Protein AF-A0A7J7MKT4-F1 (afdb_monomer_lite)

Structure (mmCIF, N/CA/C/O backbone):
data_AF-A0A7J7MKT4-F1
#
_entry.id   AF-A0A7J7MKT4-F1
#
loop_
_atom_site.group_PDB
_atom_site.id
_atom_site.type_symbol
_atom_site.label_atom_id
_atom_site.label_alt_id
_atom_site.label_comp_id
_atom_site.label_asym_id
_atom_site.label_entity_id
_atom_site.label_seq_id
_atom_site.pdbx_PDB_ins_code
_atom_site.Cartn_x
_atom_site.Cartn_y
_atom_site.Cartn_z
_atom_site.occupancy
_atom_site.B_iso_or_equiv
_atom_site.auth_seq_id
_atom_site.auth_comp_id
_atom_site.auth_asym_id
_atom_site.auth_atom_id
_atom_site.pdbx_PDB_model_num
ATOM 1 N N . MET A 1 1 ? 0.226 9.064 6.117 1.00 67.12 1 MET A N 1
ATOM 2 C CA . MET A 1 1 ? 0.353 8.306 7.384 1.00 67.12 1 MET A CA 1
ATOM 3 C C . MET A 1 1 ? 0.985 9.212 8.425 1.00 67.12 1 MET A C 1
ATOM 5 O O . MET A 1 1 ? 1.705 10.117 8.031 1.00 67.12 1 MET A O 1
ATOM 9 N N . LEU A 1 2 ? 0.695 9.006 9.713 1.00 72.88 2 LEU A N 1
ATOM 10 C CA . LEU A 1 2 ? 1.330 9.771 10.795 1.00 72.88 2 LEU A CA 1
ATOM 11 C C . LEU A 1 2 ? 2.826 9.416 10.914 1.00 72.88 2 LEU A C 1
ATOM 13 O O . LEU A 1 2 ? 3.181 8.279 10.593 1.00 72.88 2 LEU A O 1
ATOM 17 N N . PRO A 1 3 ? 3.690 10.320 11.410 1.00 74.75 3 PRO A N 1
ATOM 18 C CA . PRO A 1 3 ? 5.069 9.987 11.758 1.00 74.75 3 PRO A CA 1
ATOM 19 C C . PRO A 1 3 ? 5.147 8.817 12.745 1.00 74.75 3 PRO A C 1
ATOM 21 O O . PRO A 1 3 ? 4.294 8.678 13.620 1.00 74.75 3 PRO A O 1
ATOM 24 N N . GLU A 1 4 ? 6.197 8.006 12.635 1.00 75.81 4 GLU A N 1
ATOM 25 C CA . GLU A 1 4 ? 6.421 6.823 13.477 1.00 75.81 4 GLU A CA 1
ATOM 26 C C . GLU A 1 4 ? 6.397 7.157 14.977 1.00 75.81 4 GLU A C 1
ATOM 28 O O . GLU A 1 4 ? 5.691 6.507 15.743 1.00 75.81 4 GLU A O 1
ATOM 33 N N . THR A 1 5 ? 7.074 8.232 15.386 1.00 78.12 5 THR A N 1
ATOM 34 C CA . THR A 1 5 ? 7.084 8.695 16.782 1.00 78.12 5 THR A CA 1
ATOM 35 C C . THR A 1 5 ? 5.680 9.001 17.298 1.00 78.12 5 THR A C 1
ATOM 37 O O . THR A 1 5 ? 5.339 8.623 18.411 1.00 78.12 5 THR A O 1
ATOM 40 N N . THR A 1 6 ? 4.830 9.623 16.478 1.00 81.50 6 THR A N 1
ATOM 41 C CA . THR A 1 6 ? 3.431 9.900 16.826 1.00 81.50 6 THR A CA 1
ATOM 42 C C . THR A 1 6 ? 2.598 8.624 16.901 1.00 81.50 6 THR A C 1
ATOM 44 O O . THR A 1 6 ? 1.744 8.521 17.775 1.00 81.50 6 THR A O 1
ATOM 47 N N . GLN A 1 7 ? 2.844 7.647 16.021 1.00 83.44 7 GLN A N 1
ATOM 48 C CA . GLN A 1 7 ? 2.159 6.351 16.076 1.00 83.44 7 GLN A CA 1
ATOM 49 C C . GLN A 1 7 ? 2.475 5.606 17.379 1.00 83.44 7 GLN A C 1
ATOM 51 O O . GLN A 1 7 ? 1.571 5.024 17.970 1.00 83.44 7 GLN A O 1
ATOM 56 N N . PHE A 1 8 ? 3.721 5.667 17.863 1.00 85.94 8 PHE A N 1
ATOM 57 C CA . PHE A 1 8 ? 4.127 4.988 19.097 1.00 85.94 8 PHE A CA 1
ATOM 58 C C . PHE A 1 8 ? 3.544 5.592 20.381 1.00 85.94 8 PHE A C 1
ATOM 60 O O . PHE A 1 8 ? 3.442 4.876 21.377 1.00 85.94 8 PHE A O 1
ATOM 67 N N . ARG A 1 9 ? 3.072 6.846 20.355 1.00 87.38 9 ARG A N 1
ATOM 68 C CA . ARG A 1 9 ? 2.423 7.486 21.517 1.00 87.38 9 ARG A CA 1
ATOM 69 C C . ARG A 1 9 ? 1.212 6.715 22.036 1.00 87.38 9 ARG A C 1
ATOM 71 O O . ARG A 1 9 ? 0.881 6.795 23.209 1.00 87.38 9 ARG A O 1
ATOM 78 N N . VAL A 1 10 ? 0.563 5.929 21.177 1.00 88.06 10 VAL A N 1
ATOM 79 C CA . VAL A 1 10 ? -0.582 5.092 21.562 1.00 88.06 10 VAL A CA 1
ATOM 80 C C . VAL A 1 10 ? -0.224 4.002 22.586 1.00 88.06 10 VAL A C 1
ATOM 82 O O . VAL A 1 10 ? -1.115 3.444 23.220 1.00 88.06 10 VAL A O 1
ATOM 85 N N . PHE A 1 11 ? 1.067 3.692 22.745 1.00 89.62 11 PHE A N 1
ATOM 86 C CA . PHE A 1 11 ? 1.579 2.709 23.702 1.00 89.62 11 PHE A CA 1
ATOM 87 C C . PHE A 1 11 ? 2.147 3.339 24.980 1.00 89.62 11 PHE A C 1
ATOM 89 O O . PHE A 1 11 ? 2.575 2.611 25.876 1.00 89.62 11 PHE A O 1
ATOM 96 N N . GLU A 1 12 ? 2.181 4.670 25.071 1.00 89.44 12 GLU A N 1
ATOM 97 C CA . GLU A 1 12 ? 2.629 5.367 26.274 1.00 89.44 12 GLU A CA 1
ATOM 98 C C . GLU A 1 12 ? 1.644 5.116 27.426 1.00 89.44 12 GLU A C 1
ATOM 100 O O . GLU A 1 12 ? 0.431 4.994 27.230 1.00 89.44 12 GLU A O 1
ATOM 105 N N . LYS A 1 13 ? 2.170 5.010 28.651 1.00 87.25 13 LYS A N 1
ATOM 106 C CA . LYS A 1 13 ? 1.327 4.890 29.844 1.00 87.25 13 LYS A CA 1
ATOM 107 C C . LYS A 1 13 ? 0.644 6.229 30.109 1.00 87.25 13 LYS A C 1
ATOM 109 O O . LYS A 1 13 ? 1.303 7.262 30.098 1.00 87.25 13 LYS A O 1
ATOM 114 N N . MET A 1 14 ? -0.656 6.183 30.383 1.00 87.69 14 MET A N 1
ATOM 115 C CA . MET A 1 14 ? -1.427 7.357 30.792 1.00 87.69 14 MET A CA 1
ATOM 116 C C . MET A 1 14 ? -1.174 7.694 32.258 1.00 87.69 14 MET A C 1
ATOM 118 O O . MET A 1 14 ? -0.966 6.782 33.067 1.00 87.69 14 MET A O 1
ATOM 122 N N . ASN A 1 15 ? -1.219 8.984 32.598 1.00 91.38 15 ASN A N 1
ATOM 123 C CA . ASN A 1 15 ? -1.135 9.415 33.988 1.00 91.38 15 ASN A CA 1
ATOM 124 C C . ASN A 1 15 ? -2.428 9.070 34.738 1.00 91.38 15 ASN A C 1
ATOM 126 O O . ASN A 1 15 ? -3.479 8.800 34.148 1.00 91.38 15 ASN A O 1
ATOM 130 N N . GLU A 1 16 ? -2.356 9.079 36.065 1.00 90.44 16 GLU A N 1
ATOM 131 C CA . GLU A 1 16 ? -3.527 8.842 36.901 1.00 90.44 16 GLU A CA 1
ATOM 132 C C . GLU A 1 16 ? -4.581 9.942 36.678 1.00 90.44 16 GLU A C 1
ATOM 134 O O . GLU A 1 16 ? -4.268 11.129 36.654 1.00 90.44 16 GLU A O 1
ATOM 139 N N . GLY A 1 17 ? -5.835 9.539 36.459 1.00 91.94 17 GLY A N 1
ATOM 140 C CA . GLY A 1 17 ? -6.936 10.449 36.122 1.00 91.94 17 GLY A CA 1
ATOM 141 C C . GLY A 1 17 ? -7.120 10.731 34.624 1.00 91.94 17 GLY A C 1
ATOM 142 O O . GLY A 1 17 ? -8.161 11.265 34.241 1.00 91.94 17 GLY A O 1
ATOM 143 N N . GLU A 1 18 ? -6.187 10.327 33.757 1.00 92.69 18 GLU A N 1
ATOM 144 C CA . GLU A 1 18 ? -6.316 10.492 32.305 1.00 92.69 18 GLU A CA 1
ATOM 145 C C . GLU A 1 18 ? -6.983 9.279 31.635 1.00 92.69 18 GLU A C 1
ATOM 147 O O . GLU A 1 18 ? -6.860 8.131 32.070 1.00 92.69 18 GLU A O 1
ATOM 152 N N . ARG A 1 19 ? -7.694 9.524 30.526 1.00 91.19 19 ARG A N 1
ATOM 153 C CA . ARG A 1 19 ? -8.293 8.472 29.693 1.00 91.19 19 ARG A CA 1
ATOM 154 C C . ARG A 1 19 ? -7.655 8.460 28.310 1.00 91.19 19 ARG A C 1
ATOM 156 O O . ARG A 1 19 ? -7.731 9.443 27.581 1.00 91.19 19 ARG A O 1
ATOM 163 N N . LEU A 1 20 ? -7.138 7.299 27.911 1.00 91.19 20 LEU A N 1
ATOM 164 C CA . LEU A 1 20 ? -6.706 7.058 26.537 1.00 91.19 20 LEU A CA 1
ATOM 165 C C . LEU A 1 20 ? -7.916 7.054 25.595 1.00 91.19 20 LEU A C 1
ATOM 167 O O . LEU A 1 20 ? -8.814 6.220 25.720 1.00 91.19 20 LEU A O 1
ATOM 171 N N . VAL A 1 21 ? -7.906 7.967 24.627 1.00 93.25 21 VAL A N 1
ATOM 172 C CA . VAL A 1 21 ? -8.852 8.002 23.508 1.00 93.25 21 VAL A CA 1
ATOM 173 C C . VAL A 1 21 ? -8.050 7.924 22.217 1.00 93.25 21 VAL A C 1
ATOM 175 O O . VAL A 1 21 ? -7.196 8.768 21.958 1.00 93.25 21 VAL A O 1
ATOM 178 N N . VAL A 1 22 ? -8.320 6.902 21.406 1.00 91.50 22 VAL A N 1
ATOM 179 C CA . VAL A 1 22 ? -7.621 6.673 20.137 1.00 91.50 22 VAL A CA 1
ATOM 180 C C . VAL A 1 22 ? -8.594 6.879 18.988 1.00 91.50 22 VAL A C 1
ATOM 182 O O . VAL A 1 22 ? -9.565 6.140 18.852 1.00 91.50 22 VAL A O 1
ATOM 185 N N . VAL A 1 23 ? -8.307 7.861 18.136 1.00 92.00 23 VAL A N 1
ATOM 186 C CA . VAL A 1 23 ? -9.003 8.048 16.859 1.00 92.00 23 VAL A CA 1
ATOM 187 C C . VAL A 1 23 ? -8.168 7.376 15.776 1.00 92.00 23 VAL A C 1
ATOM 189 O O . VAL A 1 23 ? -7.041 7.792 15.510 1.00 92.00 23 VAL A O 1
ATOM 192 N N . ALA A 1 24 ? -8.699 6.315 15.173 1.00 89.31 24 ALA A N 1
ATOM 193 C CA . ALA A 1 24 ? -7.966 5.491 14.220 1.00 89.31 24 ALA A CA 1
ATOM 194 C C . ALA A 1 24 ? -8.767 5.223 12.942 1.00 89.31 24 ALA A C 1
ATOM 196 O O . ALA A 1 24 ? -9.993 5.312 12.912 1.00 89.31 24 ALA A O 1
ATOM 197 N N . THR A 1 25 ? -8.046 4.871 11.879 1.00 90.19 25 THR A N 1
ATOM 198 C CA . THR A 1 25 ? -8.623 4.331 10.644 1.00 90.19 25 THR A CA 1
ATOM 199 C C . THR A 1 25 ? -8.743 2.805 10.737 1.00 90.19 25 THR A C 1
ATOM 201 O O . THR A 1 25 ? -8.406 2.197 11.755 1.00 90.19 25 THR A O 1
ATOM 204 N N . ASN A 1 26 ? -9.141 2.159 9.640 1.00 87.25 26 ASN A N 1
ATOM 205 C CA . ASN A 1 26 ? -9.127 0.700 9.488 1.00 87.25 26 ASN A CA 1
ATOM 206 C C . ASN A 1 26 ? -7.746 0.043 9.723 1.00 87.25 26 ASN A C 1
ATOM 208 O O . ASN A 1 26 ? -7.674 -1.170 9.864 1.00 87.25 26 ASN A O 1
ATOM 212 N N . ILE A 1 27 ? -6.654 0.807 9.869 1.00 84.56 27 ILE A N 1
ATOM 213 C CA . ILE A 1 27 ? -5.355 0.283 10.338 1.00 84.56 27 ILE A CA 1
ATOM 214 C C . ILE A 1 27 ? -5.480 -0.401 11.712 1.00 84.56 27 ILE A C 1
ATOM 216 O O . ILE A 1 27 ? -4.783 -1.380 11.983 1.00 84.56 27 ILE A O 1
ATOM 220 N N . ALA A 1 28 ? -6.382 0.077 12.576 1.00 84.12 28 ALA A N 1
ATOM 221 C CA . ALA A 1 28 ? -6.605 -0.527 13.889 1.00 84.12 28 ALA A CA 1
ATOM 222 C C . ALA A 1 28 ? -7.268 -1.920 13.824 1.00 84.12 28 ALA A C 1
ATOM 224 O O . ALA A 1 28 ? -7.279 -2.636 14.825 1.00 84.12 28 ALA A O 1
ATOM 225 N N . GLU A 1 29 ? -7.804 -2.319 12.666 1.00 84.25 29 GLU A N 1
ATOM 226 C CA . GLU A 1 29 ? -8.633 -3.516 12.502 1.00 84.25 29 GLU A CA 1
ATOM 227 C C . GLU A 1 29 ? -7.860 -4.828 12.491 1.00 84.25 29 GLU A C 1
ATOM 229 O O . GLU A 1 29 ? -8.413 -5.822 12.952 1.00 84.25 29 GLU A O 1
ATOM 234 N N . THR A 1 30 ? -6.614 -4.860 12.002 1.00 74.38 30 THR A N 1
ATOM 235 C CA . THR A 1 30 ? -5.917 -6.118 11.670 1.00 74.38 30 THR A CA 1
ATOM 236 C C . THR A 1 30 ? -4.744 -6.427 12.603 1.00 74.38 30 THR A C 1
ATOM 238 O O . THR A 1 30 ? -4.783 -7.446 13.295 1.00 74.38 30 THR A O 1
ATOM 241 N N . SER A 1 31 ? -3.762 -5.535 12.772 1.00 66.50 31 SER A N 1
ATOM 242 C CA . SER A 1 31 ? -2.458 -5.974 13.323 1.00 66.50 31 SER A CA 1
ATOM 243 C C . SER A 1 31 ? -1.894 -5.190 14.512 1.00 66.50 31 SER A C 1
ATOM 245 O O . SER A 1 31 ? -0.770 -5.463 14.921 1.00 66.50 31 SER A O 1
ATOM 247 N N . ILE A 1 32 ? -2.650 -4.270 15.123 1.00 79.25 32 ILE A N 1
ATOM 248 C CA . ILE A 1 32 ? -2.178 -3.516 16.301 1.00 79.25 32 ILE A CA 1
ATOM 249 C C . ILE A 1 32 ? -2.983 -3.850 17.565 1.00 79.25 32 ILE A C 1
ATOM 251 O O . ILE A 1 32 ? -4.204 -3.692 17.607 1.00 79.25 32 ILE A O 1
ATOM 255 N N . THR A 1 33 ? -2.310 -4.346 18.605 1.00 82.38 33 THR A N 1
ATOM 256 C CA . THR A 1 33 ? -2.907 -4.495 19.943 1.00 82.38 33 THR A CA 1
ATOM 257 C C . THR A 1 33 ? -2.559 -3.269 20.761 1.00 82.38 33 THR A C 1
ATOM 259 O O . THR A 1 33 ? -1.418 -3.132 21.186 1.00 82.38 33 THR A O 1
ATOM 262 N N . ILE A 1 34 ? -3.532 -2.399 21.008 1.00 87.62 34 ILE A N 1
ATOM 263 C CA . ILE A 1 34 ? -3.353 -1.292 21.947 1.00 87.62 34 ILE A CA 1
ATOM 264 C C . ILE A 1 34 ? -3.835 -1.781 23.318 1.00 87.62 34 ILE A C 1
ATOM 266 O O . ILE A 1 34 ? -4.985 -2.221 23.428 1.00 87.62 34 ILE A O 1
ATOM 270 N N . PRO A 1 35 ? -2.983 -1.774 24.356 1.00 86.19 35 PRO A N 1
ATOM 271 C CA . PRO A 1 35 ? -3.398 -2.193 25.684 1.00 86.19 35 PRO A CA 1
ATOM 272 C C . PRO A 1 35 ? -4.431 -1.222 26.273 1.00 86.19 35 PRO A C 1
ATOM 274 O O . PRO A 1 35 ? -4.397 -0.023 26.015 1.00 86.19 35 PRO A O 1
ATOM 277 N N . GLY A 1 36 ? -5.359 -1.740 27.080 1.00 87.12 36 GLY A N 1
ATOM 278 C CA . GLY A 1 36 ? -6.324 -0.914 27.816 1.00 87.12 36 GLY A CA 1
ATOM 279 C C . GLY A 1 36 ? -7.547 -0.432 27.024 1.00 87.12 36 GLY A C 1
ATOM 280 O O . GLY A 1 36 ? -8.378 0.282 27.584 1.00 87.12 36 GLY A O 1
ATOM 281 N N . ILE A 1 37 ? -7.715 -0.842 25.762 1.00 92.12 37 ILE A N 1
ATOM 282 C CA . ILE A 1 37 ? -8.934 -0.544 24.997 1.00 92.12 37 ILE A CA 1
ATOM 283 C C . ILE A 1 37 ? -10.100 -1.383 25.534 1.00 92.12 37 ILE A C 1
ATOM 285 O O . ILE A 1 37 ? -10.147 -2.590 25.329 1.00 92.12 37 ILE A O 1
ATOM 289 N N . LYS A 1 38 ? -11.046 -0.724 26.213 1.00 93.31 38 LYS A N 1
ATOM 290 C CA . LYS A 1 38 ? -12.292 -1.331 26.727 1.00 93.31 38 LYS A CA 1
ATOM 291 C C . LYS A 1 38 ? -13.539 -0.935 25.942 1.00 93.31 38 LYS A C 1
ATOM 293 O O . LYS A 1 38 ? -14.572 -1.583 26.063 1.00 93.31 38 LYS A O 1
ATOM 298 N N . TYR A 1 39 ? -13.454 0.144 25.172 1.00 95.25 39 TYR A N 1
ATOM 299 C CA . TYR A 1 39 ? -14.579 0.715 24.445 1.00 95.25 39 TYR A CA 1
ATOM 300 C C . TYR A 1 39 ? -14.174 0.953 22.996 1.00 95.25 39 TYR A C 1
ATOM 302 O O . TYR A 1 39 ? -13.130 1.549 22.735 1.00 95.25 39 TYR A O 1
ATOM 310 N N . VAL A 1 40 ? -15.009 0.505 22.066 1.00 95.69 40 VAL A N 1
ATOM 311 C CA . VAL A 1 40 ? -14.887 0.792 20.635 1.00 95.69 40 VAL A CA 1
ATOM 312 C C . VAL A 1 40 ? -16.125 1.559 20.203 1.00 95.69 40 VAL A C 1
ATOM 314 O O . VAL A 1 40 ? -17.238 1.166 20.537 1.00 95.69 40 VAL A O 1
ATOM 317 N N . VAL A 1 41 ? -15.931 2.644 19.459 1.00 97.00 41 VAL A N 1
ATOM 318 C CA . VAL A 1 41 ? -17.009 3.364 18.774 1.00 97.00 41 VAL A CA 1
ATOM 319 C C . VAL A 1 41 ? -16.793 3.167 17.277 1.00 97.00 41 VAL A C 1
ATOM 321 O O . VAL A 1 41 ? -15.825 3.682 16.721 1.00 97.00 41 VAL A O 1
ATOM 324 N N . ASP A 1 42 ? -17.650 2.376 16.636 1.00 96.44 42 ASP A N 1
ATOM 325 C CA . ASP A 1 42 ? -17.524 2.009 15.225 1.00 96.44 42 ASP A CA 1
ATOM 326 C C . ASP A 1 42 ? -18.471 2.840 14.356 1.00 96.44 42 ASP A C 1
ATOM 328 O O . ASP A 1 42 ? -19.693 2.788 14.503 1.00 96.44 42 ASP A O 1
ATOM 332 N N . THR A 1 43 ? -17.900 3.593 13.416 1.00 96.00 43 THR A N 1
ATOM 333 C CA . THR A 1 43 ? -18.651 4.425 12.466 1.00 96.00 43 THR A CA 1
ATOM 334 C C . THR A 1 43 ? -19.317 3.610 11.356 1.00 96.00 43 THR A C 1
ATOM 336 O O . THR A 1 43 ? -20.155 4.145 10.633 1.00 96.00 43 THR A O 1
ATOM 339 N N . GLY A 1 44 ? -18.941 2.338 11.175 1.00 95.44 44 GLY A N 1
ATOM 340 C CA . GLY A 1 44 ? -19.473 1.476 10.113 1.00 95.44 44 GLY A CA 1
ATOM 341 C C . GLY A 1 44 ? -18.958 1.815 8.714 1.00 95.44 44 GLY A C 1
ATOM 342 O O . GLY A 1 44 ? -19.404 1.234 7.725 1.00 95.44 44 GLY A O 1
ATOM 343 N N . ARG A 1 45 ? -18.025 2.764 8.596 1.00 95.00 45 ARG A N 1
ATOM 344 C CA . ARG A 1 45 ? -17.493 3.228 7.314 1.00 95.00 45 ARG A CA 1
ATOM 345 C C . ARG A 1 45 ? -15.993 2.996 7.214 1.00 95.00 45 ARG A C 1
ATOM 347 O O . ARG A 1 45 ? -15.268 2.950 8.211 1.00 95.00 45 ARG A O 1
ATOM 354 N N . GLU A 1 46 ? -15.525 2.876 5.983 1.00 93.31 46 GLU A N 1
ATOM 355 C CA . GLU A 1 46 ? -14.108 2.834 5.642 1.00 93.31 46 GLU A CA 1
ATOM 356 C C . GLU A 1 46 ? -13.837 3.600 4.350 1.00 93.31 46 GLU A C 1
ATOM 358 O O . GLU A 1 46 ? -14.715 3.740 3.499 1.00 93.31 46 GLU A O 1
ATOM 363 N N . LYS A 1 47 ? -12.608 4.099 4.205 1.00 91.06 47 LYS A N 1
ATOM 364 C CA . LYS A 1 47 ? -12.123 4.721 2.974 1.00 91.06 47 LYS A CA 1
ATOM 365 C C . LYS A 1 47 ? -11.208 3.725 2.278 1.00 91.06 47 LYS A C 1
ATOM 367 O O . LYS A 1 47 ? -10.127 3.436 2.786 1.00 91.06 47 LYS A O 1
ATOM 372 N N . VAL A 1 48 ? -11.637 3.218 1.130 1.00 87.88 48 VAL A N 1
ATOM 373 C CA . VAL A 1 48 ? -10.884 2.231 0.348 1.00 87.88 48 VAL A CA 1
ATOM 374 C C . VAL A 1 48 ? -10.484 2.807 -0.999 1.00 87.88 48 VAL A C 1
ATOM 376 O O . VAL A 1 48 ? -11.141 3.703 -1.537 1.00 87.88 48 VAL A O 1
ATOM 379 N N . LYS A 1 49 ? -9.385 2.286 -1.540 1.00 85.06 49 LYS A N 1
ATOM 380 C CA . LYS A 1 49 ? -8.952 2.570 -2.903 1.00 85.06 49 LYS A CA 1
ATOM 381 C C . LYS A 1 49 ? -9.847 1.787 -3.865 1.00 85.06 49 LYS A C 1
ATOM 383 O O . LYS A 1 49 ? -10.048 0.589 -3.688 1.00 85.06 49 LYS A O 1
ATOM 388 N N . HIS A 1 50 ? -10.414 2.473 -4.847 1.00 83.88 50 HIS A N 1
ATOM 389 C CA . HIS A 1 50 ? -11.289 1.896 -5.856 1.00 83.88 50 HIS A CA 1
ATOM 390 C C . HIS A 1 50 ? -10.724 2.197 -7.244 1.00 83.88 50 HIS A C 1
ATOM 392 O O . HIS A 1 50 ? -10.594 3.362 -7.622 1.00 83.88 50 HIS A O 1
ATOM 398 N N . TYR A 1 51 ? -10.440 1.149 -8.012 1.00 79.75 51 TYR A N 1
ATOM 399 C CA . TYR A 1 51 ? -10.011 1.256 -9.402 1.00 79.75 51 TYR A CA 1
ATOM 400 C C . TYR A 1 51 ? -11.220 1.343 -10.343 1.00 79.75 51 TYR A C 1
ATOM 402 O O . TYR A 1 51 ? -12.131 0.513 -10.285 1.00 79.75 51 TYR A O 1
ATOM 410 N N . ASP A 1 52 ? -11.250 2.374 -11.186 1.00 79.50 52 ASP A N 1
ATOM 411 C CA . ASP A 1 52 ? -12.234 2.545 -12.250 1.00 79.50 52 ASP A CA 1
ATOM 412 C C . ASP A 1 52 ? -11.643 2.105 -13.605 1.00 79.50 52 ASP A C 1
ATOM 414 O O . ASP A 1 52 ? -10.860 2.847 -14.208 1.00 79.50 52 ASP A O 1
ATOM 418 N N . PRO A 1 53 ? -12.041 0.928 -14.125 1.00 71.00 53 PRO A N 1
ATOM 419 C CA . PRO A 1 53 ? -11.499 0.382 -15.367 1.00 71.00 53 PRO A CA 1
ATOM 420 C C . PRO A 1 53 ? -11.981 1.118 -16.625 1.00 71.00 53 PRO A C 1
ATOM 422 O O . PRO A 1 53 ? -11.515 0.803 -17.718 1.00 71.00 53 PRO A O 1
ATOM 425 N N . SER A 1 54 ? -12.962 2.023 -16.523 1.00 75.44 54 SER A N 1
ATOM 426 C CA . SER A 1 54 ? -13.409 2.823 -17.672 1.00 75.44 54 SER A CA 1
ATOM 427 C C . SER A 1 54 ? -12.430 3.949 -18.001 1.00 75.44 54 SER A C 1
ATOM 429 O O . SER A 1 54 ? -12.176 4.208 -19.173 1.00 75.44 54 SER A O 1
ATOM 431 N N . ASN A 1 55 ? -11.834 4.543 -16.966 1.00 75.88 55 ASN A N 1
ATOM 432 C CA . ASN A 1 55 ? -10.951 5.700 -17.077 1.00 75.88 55 ASN A CA 1
ATOM 433 C C . ASN A 1 55 ? -9.489 5.378 -16.722 1.00 75.88 55 ASN A C 1
ATOM 435 O O . ASN A 1 55 ? -8.661 6.280 -16.755 1.00 75.88 55 ASN A O 1
ATOM 439 N N . ASP A 1 56 ? -9.176 4.129 -16.354 1.00 72.88 56 ASP A N 1
ATOM 440 C CA . ASP A 1 56 ? -7.869 3.703 -15.818 1.00 72.88 56 ASP A CA 1
ATOM 441 C C . ASP A 1 56 ? -7.409 4.590 -14.642 1.00 72.88 56 ASP A C 1
ATOM 443 O O . ASP A 1 56 ? -6.243 4.964 -14.524 1.00 72.88 56 ASP A O 1
ATOM 447 N N . THR A 1 57 ? -8.356 4.979 -13.777 1.00 77.88 57 THR A N 1
ATOM 448 C CA . THR A 1 57 ? -8.097 5.876 -12.639 1.00 77.88 57 THR A CA 1
ATOM 449 C C . THR A 1 57 ? -8.397 5.206 -11.312 1.00 77.88 57 THR A C 1
ATOM 451 O O . THR A 1 57 ? -9.329 4.415 -11.169 1.00 77.88 57 THR A O 1
ATOM 454 N N . GLU A 1 58 ? -7.614 5.562 -10.303 1.00 81.50 58 GLU A N 1
ATOM 455 C CA . GLU A 1 58 ? -7.794 5.100 -8.935 1.00 81.50 58 GLU A CA 1
ATOM 456 C C . GLU A 1 58 ? -8.309 6.248 -8.078 1.00 81.50 58 GLU A C 1
ATOM 458 O O . GLU A 1 58 ? -7.690 7.306 -8.000 1.00 81.50 58 GLU A O 1
ATOM 463 N N . ASN A 1 59 ? -9.431 6.029 -7.400 1.00 84.56 59 ASN A N 1
ATOM 464 C CA . ASN A 1 59 ? -10.042 7.026 -6.532 1.00 84.56 59 ASN A CA 1
ATOM 465 C C . ASN A 1 59 ? -10.326 6.431 -5.158 1.00 84.56 59 ASN A C 1
ATOM 467 O O . ASN A 1 59 ? -10.665 5.256 -5.028 1.00 84.56 59 ASN A O 1
ATOM 471 N N . TYR A 1 60 ? -10.236 7.249 -4.114 1.00 87.31 60 TYR A N 1
ATOM 472 C CA . TYR A 1 60 ? -10.657 6.820 -2.786 1.00 87.31 60 TYR A CA 1
ATOM 473 C C . TYR A 1 60 ? -12.152 7.046 -2.608 1.00 87.31 60 TYR A C 1
ATOM 475 O O . TYR A 1 60 ? -12.630 8.171 -2.752 1.00 87.31 60 TYR A O 1
ATOM 483 N N . LYS A 1 61 ? -12.878 5.998 -2.225 1.00 89.94 61 LYS A N 1
ATOM 484 C CA . LYS A 1 61 ? -14.307 6.082 -1.913 1.00 89.94 61 LYS A CA 1
ATOM 485 C C . LYS A 1 61 ? -14.551 5.685 -0.466 1.00 89.94 61 LYS A C 1
ATOM 487 O O . LYS A 1 61 ? -13.923 4.762 0.051 1.00 89.94 61 LYS A O 1
ATOM 492 N N . VAL A 1 62 ? -15.456 6.410 0.185 1.00 93.31 62 VAL A N 1
ATOM 493 C CA . VAL A 1 62 ? -15.981 6.019 1.493 1.00 93.31 62 VAL A CA 1
ATOM 494 C C . VAL A 1 62 ? -17.139 5.058 1.261 1.00 93.31 62 VAL A C 1
ATOM 496 O O . VAL A 1 62 ? -18.065 5.375 0.516 1.00 93.31 62 VAL A O 1
ATOM 499 N N . GLN A 1 63 ? -17.085 3.890 1.888 1.00 93.31 63 GLN A N 1
ATOM 500 C CA . GLN A 1 63 ? -18.084 2.835 1.746 1.00 93.31 63 GLN A CA 1
ATOM 501 C C . GLN A 1 63 ? -18.447 2.222 3.102 1.00 93.31 63 GLN A C 1
ATOM 503 O O . GLN A 1 63 ? -17.834 2.541 4.122 1.00 93.31 63 GLN A O 1
ATOM 508 N N . TRP A 1 64 ? -19.486 1.385 3.115 1.00 95.44 64 TRP A N 1
ATOM 509 C CA . TRP A 1 64 ? -19.809 0.539 4.267 1.00 95.44 64 TRP A CA 1
ATOM 510 C C . TRP A 1 64 ? -18.749 -0.548 4.453 1.00 95.44 64 TRP A C 1
ATOM 512 O O . TRP A 1 64 ? -18.219 -1.068 3.473 1.00 95.44 64 TRP A O 1
ATOM 522 N N . ILE A 1 65 ? -18.462 -0.881 5.709 1.00 96.12 65 ILE A N 1
ATOM 523 C CA . ILE A 1 65 ? -17.604 -2.018 6.064 1.00 96.12 65 ILE A CA 1
ATOM 524 C C . ILE A 1 65 ? -18.355 -3.341 5.900 1.00 96.12 65 ILE A C 1
ATOM 526 O O . ILE A 1 65 ? -19.577 -3.355 5.787 1.00 96.12 65 ILE A O 1
ATOM 530 N N . SER A 1 66 ? -17.643 -4.464 5.913 1.00 96.38 66 SER A N 1
ATOM 531 C CA . SER A 1 66 ? -18.278 -5.780 6.028 1.00 96.38 66 SER A CA 1
ATOM 532 C C . SER A 1 66 ? -18.651 -6.110 7.476 1.00 96.38 66 SER A C 1
ATOM 534 O O . SER A 1 66 ? -18.097 -5.532 8.415 1.00 96.38 66 SER A O 1
ATOM 536 N N . LYS A 1 67 ? -19.554 -7.076 7.671 1.00 96.75 67 LYS A N 1
ATOM 537 C CA . LYS A 1 67 ? -19.864 -7.647 8.991 1.00 96.75 67 LYS A CA 1
ATOM 538 C C . LYS A 1 67 ? -18.603 -8.212 9.642 1.00 96.75 67 LYS A C 1
ATOM 540 O O . LYS A 1 67 ? -18.305 -7.865 10.780 1.00 96.75 67 LYS A O 1
ATOM 545 N N . ALA A 1 68 ? -17.788 -8.942 8.878 1.00 95.19 68 ALA A N 1
ATOM 546 C CA . ALA A 1 68 ? -16.493 -9.431 9.343 1.00 95.19 68 ALA A CA 1
ATOM 547 C C . ALA A 1 68 ? -15.566 -8.301 9.836 1.00 95.19 68 ALA A C 1
ATOM 549 O O . ALA A 1 68 ? -14.932 -8.439 10.881 1.00 95.19 68 ALA A O 1
ATOM 550 N N . SER A 1 69 ? -15.506 -7.167 9.128 1.00 95.12 69 SER A N 1
ATOM 551 C CA . SER A 1 69 ? -14.728 -5.992 9.555 1.00 95.12 69 SER A CA 1
ATOM 552 C C . SER A 1 69 ? -15.294 -5.365 10.835 1.00 95.12 69 SER A C 1
ATOM 554 O O . SER A 1 69 ? -14.552 -5.084 11.780 1.00 95.12 69 SER A O 1
ATOM 556 N N . ALA A 1 70 ? -16.617 -5.212 10.923 1.00 95.56 70 ALA A N 1
ATOM 557 C CA . ALA A 1 70 ? -17.295 -4.718 12.120 1.00 95.56 70 ALA A CA 1
ATOM 558 C C . ALA A 1 70 ? -17.036 -5.605 13.352 1.00 95.56 70 ALA A C 1
ATOM 560 O O . ALA A 1 70 ? -16.848 -5.098 14.462 1.00 95.56 70 ALA A O 1
ATOM 561 N N . ASP A 1 71 ? -17.002 -6.923 13.169 1.00 94.06 71 ASP A N 1
ATOM 562 C CA . ASP A 1 71 ? -16.726 -7.885 14.236 1.00 94.06 71 ASP A CA 1
ATOM 563 C C . ASP A 1 71 ? -15.243 -7.872 14.637 1.00 94.06 71 ASP A C 1
ATOM 565 O O . ASP A 1 71 ? -14.927 -7.873 15.830 1.00 94.06 71 ASP A O 1
ATOM 569 N N . GLN A 1 72 ? -14.317 -7.731 13.678 1.00 93.38 72 GLN A N 1
ATOM 570 C CA . GLN A 1 72 ? -12.893 -7.520 13.972 1.00 93.38 72 GLN A CA 1
ATOM 571 C C . GLN A 1 72 ? -12.651 -6.235 14.775 1.00 93.38 72 GLN A C 1
ATOM 573 O O . GLN A 1 72 ? -11.854 -6.236 15.720 1.00 93.38 72 GLN A O 1
ATOM 578 N N . ARG A 1 73 ? -13.355 -5.145 14.439 1.00 93.88 73 ARG A N 1
ATOM 579 C CA . ARG A 1 73 ? -13.315 -3.879 15.189 1.00 93.88 73 ARG A CA 1
ATOM 580 C C . ARG A 1 73 ? -13.878 -4.046 16.594 1.00 93.88 73 ARG A C 1
ATOM 582 O O . ARG A 1 73 ? -13.227 -3.629 17.550 1.00 93.88 73 ARG A O 1
ATOM 589 N N . ALA A 1 74 ? -15.032 -4.698 16.739 1.00 93.19 74 ALA A N 1
ATOM 590 C CA . ALA A 1 74 ? -15.625 -4.987 18.044 1.00 93.19 74 ALA A CA 1
ATOM 591 C C . ALA A 1 74 ? -14.680 -5.820 18.928 1.00 93.19 74 ALA A C 1
ATOM 593 O O . ALA A 1 74 ? -14.490 -5.508 20.105 1.00 93.19 74 ALA A O 1
ATOM 594 N N . GLY A 1 75 ? -13.995 -6.806 18.338 1.00 92.12 75 GLY A N 1
ATOM 595 C CA . GLY A 1 75 ? -13.004 -7.642 19.015 1.00 92.12 75 GLY A CA 1
ATOM 596 C C . GLY A 1 75 ? -11.811 -6.874 19.599 1.00 92.12 75 GLY A C 1
ATOM 597 O O . GLY A 1 75 ? -11.117 -7.399 20.469 1.00 92.12 75 GLY A O 1
ATOM 598 N N . ARG A 1 76 ? -11.572 -5.615 19.197 1.00 91.44 76 ARG A N 1
ATOM 599 C CA . ARG A 1 76 ? -10.508 -4.775 19.777 1.00 91.44 76 ARG A CA 1
ATOM 600 C C . ARG A 1 76 ? -10.780 -4.380 21.224 1.00 91.44 76 ARG A C 1
ATOM 602 O O . ARG A 1 76 ? -9.826 -4.296 21.990 1.00 91.44 76 ARG A O 1
ATOM 609 N N . ALA A 1 77 ? -12.046 -4.226 21.611 1.00 92.00 77 ALA A N 1
ATOM 610 C CA . ALA A 1 77 ? -12.428 -3.991 23.005 1.00 92.00 77 ALA A CA 1
ATOM 611 C C . ALA A 1 77 ? -12.265 -5.246 23.887 1.00 92.00 77 ALA A C 1
ATOM 613 O O . ALA A 1 77 ? -12.188 -5.131 25.105 1.00 92.00 77 ALA A O 1
ATOM 614 N N . GLY A 1 78 ? -12.215 -6.437 23.278 1.00 85.88 78 GLY A N 1
ATOM 615 C CA . GLY A 1 78 ? -12.230 -7.728 23.971 1.00 85.88 78 GLY A CA 1
ATOM 616 C C . GLY A 1 78 ? -10.864 -8.388 24.179 1.00 85.88 78 GLY A C 1
ATOM 617 O O . GLY A 1 78 ? -10.808 -9.532 24.617 1.00 85.88 78 GLY A O 1
ATOM 618 N N . ARG A 1 79 ? -9.746 -7.730 23.831 1.00 85.69 79 ARG A N 1
ATOM 619 C CA . ARG A 1 79 ? -8.426 -8.400 23.791 1.00 85.69 79 ARG A CA 1
ATOM 620 C C . ARG A 1 79 ? -7.830 -8.737 25.158 1.00 85.69 79 ARG A C 1
ATOM 622 O O . ARG A 1 79 ? -7.098 -9.713 25.262 1.00 85.69 79 ARG A O 1
ATOM 629 N N . ILE A 1 80 ? -8.078 -7.909 26.172 1.00 83.50 80 ILE A N 1
ATOM 630 C CA . ILE A 1 80 ? -7.463 -8.032 27.513 1.00 83.50 80 ILE A CA 1
ATOM 631 C C . ILE A 1 80 ? -8.535 -8.256 28.598 1.00 83.50 80 ILE A C 1
ATOM 633 O O . ILE A 1 80 ? -8.228 -8.449 29.770 1.00 83.50 80 ILE A O 1
ATOM 637 N N . GLY A 1 81 ? -9.812 -8.257 28.224 1.00 86.31 81 GLY A N 1
ATOM 638 C CA . GLY A 1 81 ? -10.918 -8.461 29.148 1.00 86.31 81 GLY A CA 1
ATOM 639 C C . GLY A 1 81 ? -12.253 -8.051 28.534 1.00 86.31 81 GLY A C 1
ATOM 640 O O . GLY A 1 81 ? -12.320 -7.799 27.331 1.00 86.31 81 GLY A O 1
ATOM 641 N N . PRO A 1 82 ? -13.314 -7.965 29.352 1.00 91.81 82 PRO A N 1
ATOM 642 C CA . PRO A 1 82 ? -14.622 -7.513 28.904 1.00 91.81 82 PRO A CA 1
ATOM 643 C C . PRO A 1 82 ? -14.543 -6.091 28.346 1.00 91.81 82 PRO A C 1
ATOM 645 O O . PRO A 1 82 ? -13.934 -5.205 28.954 1.00 91.81 82 PRO A O 1
ATOM 648 N N . GLY A 1 83 ? -15.202 -5.872 27.214 1.00 94.31 83 GLY A N 1
ATOM 649 C CA . GLY A 1 83 ? -15.282 -4.571 26.571 1.00 94.31 83 GLY A CA 1
ATOM 650 C C . GLY A 1 83 ? -16.606 -4.378 25.846 1.00 94.31 83 GLY A C 1
ATOM 651 O O . GLY A 1 83 ? -17.347 -5.331 25.609 1.00 94.31 83 GLY A O 1
ATOM 652 N N . HIS A 1 84 ? -16.901 -3.129 25.499 1.00 95.94 84 HIS A N 1
ATOM 653 C CA . HIS A 1 84 ? -18.126 -2.743 24.808 1.00 95.94 84 HIS A CA 1
ATOM 654 C C . HIS A 1 84 ? -17.815 -2.162 23.431 1.00 95.94 84 HIS A C 1
ATOM 656 O O . HIS A 1 84 ? -16.880 -1.377 23.261 1.00 95.94 84 HIS A O 1
ATOM 662 N N . CYS A 1 85 ? -18.641 -2.515 22.450 1.00 95.94 85 CYS A N 1
ATOM 663 C CA . CYS A 1 85 ? -18.615 -1.924 21.120 1.00 95.94 85 CYS A CA 1
ATOM 664 C C . CYS A 1 85 ? -19.922 -1.166 20.879 1.00 95.94 85 CYS A C 1
ATOM 666 O O . CYS A 1 85 ? -21.005 -1.745 20.951 1.00 95.94 85 CYS A O 1
ATOM 668 N N . PHE A 1 86 ? -19.811 0.124 20.585 1.00 96.94 86 PHE A N 1
ATOM 669 C CA . PHE A 1 86 ? -20.912 0.997 20.211 1.00 96.94 86 PHE A CA 1
ATOM 670 C C . PHE A 1 86 ? -20.867 1.222 18.703 1.00 96.94 86 PHE A C 1
ATOM 672 O O . PHE A 1 86 ? -19.981 1.903 18.190 1.00 96.94 86 PHE A O 1
ATOM 679 N N . ARG A 1 87 ? -21.825 0.643 17.983 1.00 96.56 87 ARG A N 1
ATOM 680 C CA . ARG A 1 87 ? -21.978 0.835 16.538 1.00 96.56 87 ARG A CA 1
ATOM 681 C C . ARG A 1 87 ? -22.843 2.068 16.291 1.00 96.56 87 ARG A C 1
ATOM 683 O O . ARG A 1 87 ? -23.953 2.149 16.807 1.00 96.56 87 ARG A O 1
ATOM 690 N N . LEU A 1 88 ? -22.359 3.018 15.493 1.00 97.12 88 LEU A N 1
ATOM 691 C CA . LEU A 1 88 ? -23.087 4.247 15.135 1.00 97.12 88 LEU A CA 1
ATOM 692 C C . LEU A 1 88 ? -24.099 4.031 13.993 1.00 97.12 88 LEU A C 1
ATOM 694 O O . LEU A 1 88 ? -24.426 4.951 13.247 1.00 97.12 88 LEU A O 1
ATOM 698 N N . TYR A 1 89 ? -24.572 2.799 13.830 1.00 96.81 89 TYR A N 1
ATOM 699 C CA . TYR A 1 89 ? -25.517 2.369 12.807 1.00 96.81 89 TYR A CA 1
ATOM 700 C C . TYR A 1 89 ? -26.477 1.339 13.405 1.00 96.81 89 TYR A C 1
ATOM 702 O O . TYR A 1 89 ? -26.151 0.654 14.376 1.00 96.81 89 TYR A O 1
ATOM 710 N N . SER A 1 90 ? -27.687 1.256 12.850 1.00 96.69 90 SER A N 1
ATOM 711 C CA . SER A 1 90 ? -28.742 0.418 13.419 1.00 96.69 90 SER A CA 1
ATOM 712 C C . SER A 1 90 ? -28.473 -1.081 13.208 1.00 96.69 90 SER A C 1
ATOM 714 O O . SER A 1 90 ? -27.761 -1.467 12.273 1.00 96.69 90 SER A O 1
ATOM 716 N N . PRO A 1 91 ? -29.090 -1.958 14.020 1.00 95.19 91 PRO A N 1
ATOM 717 C CA . PRO A 1 91 ? -29.047 -3.402 13.790 1.00 95.19 91 PRO A CA 1
ATOM 718 C C . PRO A 1 91 ? -29.572 -3.816 12.406 1.00 95.19 91 PRO A C 1
ATOM 720 O O . PRO A 1 91 ? -29.056 -4.767 11.821 1.00 95.19 91 PRO A O 1
ATOM 723 N N . ALA A 1 92 ? -30.544 -3.080 11.853 1.00 96.00 92 ALA A N 1
ATOM 724 C CA . ALA A 1 92 ? -31.043 -3.295 10.492 1.00 96.00 92 ALA A CA 1
ATOM 725 C C . ALA A 1 92 ? -29.949 -3.028 9.444 1.00 96.00 92 ALA A C 1
ATOM 727 O O . ALA A 1 92 ? -29.717 -3.850 8.567 1.00 96.00 92 ALA A O 1
ATOM 728 N N . VAL A 1 93 ? -29.183 -1.938 9.595 1.00 96.19 93 VAL A N 1
ATOM 729 C CA . VAL A 1 93 ? -28.029 -1.657 8.722 1.00 96.19 93 VAL A CA 1
ATOM 730 C C . VAL A 1 93 ? -27.003 -2.792 8.812 1.00 96.19 93 VAL A C 1
ATOM 732 O O . VAL A 1 93 ? -26.561 -3.296 7.781 1.00 96.19 93 VAL A O 1
ATOM 735 N N . PHE A 1 94 ? -26.663 -3.243 10.026 1.00 95.81 94 PHE A N 1
ATOM 736 C CA . PHE A 1 94 ? -25.715 -4.347 10.221 1.00 95.81 94 PHE A CA 1
ATOM 737 C C . PHE A 1 94 ? -26.173 -5.649 9.557 1.00 95.81 94 PHE A C 1
ATOM 739 O O . PHE A 1 94 ? -25.358 -6.333 8.952 1.00 95.81 94 PHE A O 1
ATOM 746 N N . SER A 1 95 ? -27.452 -6.006 9.682 1.00 94.06 95 SER A N 1
ATOM 747 C CA . SER A 1 95 ? -27.974 -7.296 9.218 1.00 94.06 95 SER A CA 1
ATOM 748 C C . SER A 1 95 ? -28.277 -7.327 7.718 1.00 94.06 95 SER A C 1
ATOM 750 O O . SER A 1 95 ? -27.915 -8.312 7.068 1.00 94.06 95 SER A O 1
ATOM 752 N N . GLU A 1 96 ? -28.879 -6.263 7.179 1.00 94.25 96 GLU A N 1
ATOM 753 C CA . GLU A 1 96 ? -29.438 -6.224 5.820 1.00 94.25 96 GLU A CA 1
ATOM 754 C C . GLU A 1 96 ? -28.552 -5.490 4.802 1.00 94.25 96 GLU A C 1
ATOM 756 O O . GLU A 1 96 ? -28.577 -5.829 3.620 1.00 94.25 96 GLU A O 1
ATOM 761 N N . ILE A 1 97 ? -27.772 -4.488 5.228 1.00 94.56 97 ILE A N 1
ATOM 762 C CA . ILE A 1 97 ? -27.010 -3.622 4.307 1.00 94.56 97 ILE A CA 1
ATOM 763 C C . ILE A 1 97 ? -25.539 -4.034 4.221 1.00 94.56 97 ILE A C 1
ATOM 765 O O . ILE A 1 97 ? -24.947 -3.982 3.140 1.00 94.56 97 ILE A O 1
ATOM 769 N N . LEU A 1 98 ? -24.918 -4.404 5.346 1.00 96.00 98 LEU A N 1
ATOM 770 C CA . LEU A 1 98 ? -23.495 -4.741 5.364 1.00 96.00 98 LEU A CA 1
ATOM 771 C C . LEU A 1 98 ? -23.252 -6.118 4.717 1.00 96.00 98 LEU A C 1
ATOM 773 O O . LEU A 1 98 ? -23.893 -7.099 5.107 1.00 96.00 98 LEU A O 1
ATOM 777 N N . PRO A 1 99 ? -22.295 -6.231 3.774 1.00 95.38 99 PRO A N 1
ATOM 778 C CA . PRO A 1 99 ? -21.909 -7.522 3.219 1.00 95.38 99 PRO A CA 1
ATOM 779 C C . PRO A 1 99 ? -21.225 -8.379 4.288 1.00 95.38 99 PRO A C 1
ATOM 781 O O . PRO A 1 99 ? -20.566 -7.852 5.183 1.00 95.38 99 PRO A O 1
ATOM 784 N N . GLU A 1 100 ? -21.326 -9.702 4.173 1.00 94.69 100 GLU A N 1
ATOM 785 C CA . GLU A 1 100 ? -20.715 -10.631 5.135 1.00 94.69 100 GLU A CA 1
ATOM 786 C C . GLU A 1 100 ? -19.190 -10.451 5.215 1.00 94.69 100 GLU A C 1
ATOM 788 O O . GLU A 1 100 ? -18.625 -10.248 6.291 1.00 94.69 100 GLU A O 1
ATOM 793 N N . PHE A 1 101 ? -18.535 -10.417 4.052 1.00 93.25 101 PHE A N 1
ATOM 794 C CA . PHE A 1 101 ? -17.088 -10.285 3.913 1.00 93.25 101 PHE A CA 1
ATOM 795 C C . PHE A 1 101 ? -16.720 -9.133 2.981 1.00 93.25 101 PHE A C 1
ATOM 797 O O . PHE A 1 101 ? -17.471 -8.767 2.074 1.00 93.25 101 PHE A O 1
ATOM 804 N N . SER A 1 102 ? -15.538 -8.558 3.202 1.00 89.44 102 SER A N 1
ATOM 805 C CA . SER A 1 102 ? -14.979 -7.540 2.314 1.00 89.44 102 SER A CA 1
ATOM 806 C C . SER A 1 102 ? -14.605 -8.154 0.964 1.00 89.44 102 SER A C 1
ATOM 808 O O . SER A 1 102 ? -14.192 -9.311 0.886 1.00 89.44 102 SER A O 1
ATOM 810 N N . VAL A 1 103 ? -14.714 -7.363 -0.106 1.00 86.50 103 VAL A N 1
ATOM 811 C CA . VAL A 1 103 ? -14.294 -7.796 -1.445 1.00 86.50 103 VAL A CA 1
ATOM 812 C C . VAL A 1 103 ? -12.803 -8.165 -1.414 1.00 86.50 103 VAL A C 1
ATOM 814 O O . VAL A 1 103 ? -12.014 -7.360 -0.907 1.00 86.50 103 VAL A O 1
ATOM 817 N N . PRO A 1 104 ? -12.402 -9.326 -1.965 1.00 84.25 104 PRO A N 1
ATOM 818 C CA . PRO A 1 104 ? -11.001 -9.735 -2.016 1.00 84.25 104 PRO A CA 1
ATOM 819 C C . PRO A 1 104 ? -10.110 -8.686 -2.690 1.00 84.25 104 PRO A C 1
ATOM 821 O O . PRO A 1 104 ? -10.481 -8.136 -3.727 1.00 84.25 104 PRO A O 1
ATOM 824 N N . GLU A 1 105 ? -8.919 -8.440 -2.138 1.00 80.69 105 GLU A N 1
ATOM 825 C CA . GLU A 1 105 ? -7.959 -7.458 -2.682 1.00 80.69 105 GLU A CA 1
ATOM 826 C C . GLU A 1 105 ? -7.559 -7.773 -4.131 1.00 80.69 105 GLU A C 1
ATOM 828 O O . GLU A 1 105 ? -7.464 -6.873 -4.960 1.00 80.69 105 GLU A O 1
ATOM 833 N N . ILE A 1 106 ? -7.459 -9.062 -4.475 1.00 76.94 106 ILE A N 1
ATOM 834 C CA . ILE A 1 106 ? -7.188 -9.547 -5.838 1.00 76.94 106 ILE A CA 1
ATOM 835 C C . ILE A 1 106 ? -8.207 -9.055 -6.883 1.00 76.94 106 ILE A C 1
ATOM 837 O O . ILE A 1 106 ? -7.914 -9.001 -8.071 1.00 76.94 106 ILE A O 1
ATOM 841 N N . SER A 1 107 ? -9.408 -8.671 -6.447 1.00 73.44 107 SER A N 1
ATOM 842 C CA . SER A 1 107 ? -10.464 -8.141 -7.313 1.00 73.44 107 SER A CA 1
ATOM 843 C C . SER A 1 107 ? -10.442 -6.613 -7.434 1.00 73.44 107 SER A C 1
ATOM 845 O O . SER A 1 107 ? -11.231 -6.064 -8.211 1.00 73.44 107 SER A O 1
ATOM 847 N N . LYS A 1 108 ? -9.609 -5.922 -6.642 1.00 69.00 108 LYS A N 1
ATOM 848 C CA . LYS A 1 108 ? -9.524 -4.453 -6.586 1.00 69.00 108 LYS A CA 1
ATOM 849 C C . LYS A 1 108 ? -8.401 -3.888 -7.451 1.00 69.00 108 LYS A C 1
ATOM 851 O O . LYS A 1 108 ? -8.518 -2.745 -7.884 1.00 69.00 108 LYS A O 1
ATOM 856 N N . GLU A 1 109 ? -7.364 -4.675 -7.715 1.00 65.88 109 GLU A N 1
ATOM 857 C CA . GLU A 1 109 ? -6.208 -4.270 -8.516 1.00 65.88 109 GLU A CA 1
ATOM 858 C C . GLU A 1 109 ? -6.139 -5.057 -9.838 1.00 65.88 109 GLU A C 1
ATOM 860 O O . GLU A 1 109 ? -6.584 -6.208 -9.900 1.00 65.88 109 GLU A O 1
ATOM 865 N N . PRO A 1 110 ? -5.629 -4.450 -10.926 1.00 63.03 110 PRO A N 1
ATOM 866 C CA . PRO A 1 110 ? -5.373 -5.169 -12.169 1.00 63.03 110 PRO A CA 1
ATOM 867 C C . PRO A 1 110 ? -4.306 -6.250 -11.946 1.00 63.03 110 PRO A C 1
ATOM 869 O O . PRO A 1 110 ? -3.302 -6.014 -11.278 1.00 63.03 110 PRO A O 1
ATOM 872 N N . LEU A 1 111 ? -4.527 -7.444 -12.502 1.00 67.19 111 LEU A N 1
ATOM 873 C CA . LEU A 1 111 ? -3.655 -8.599 -12.280 1.00 67.19 111 LEU A CA 1
ATOM 874 C C . LEU A 1 111 ? -2.859 -8.968 -13.509 1.00 67.19 111 LEU A C 1
ATOM 876 O O . LEU A 1 111 ? -3.418 -9.429 -14.500 1.00 67.19 111 LEU A O 1
ATOM 880 N N . ASP A 1 112 ? -1.547 -8.899 -13.377 1.00 59.84 112 ASP A N 1
ATOM 881 C CA . ASP A 1 112 ? -0.605 -9.273 -14.416 1.00 59.84 112 ASP A CA 1
ATOM 882 C C . ASP A 1 112 ? -0.418 -10.802 -14.492 1.00 59.84 112 ASP A C 1
ATOM 884 O O . ASP A 1 112 ? 0.311 -11.405 -13.711 1.00 59.84 112 ASP A O 1
ATOM 888 N N . GLY A 1 113 ? -1.054 -11.435 -15.488 1.00 56.62 113 GLY A N 1
ATOM 889 C CA . GLY A 1 113 ? -0.484 -12.620 -16.146 1.00 56.62 113 GLY A CA 1
ATOM 890 C C . GLY A 1 113 ? -0.765 -14.023 -15.583 1.00 56.62 113 GLY A C 1
ATOM 891 O O . GLY A 1 113 ? 0.101 -14.882 -15.717 1.00 56.62 113 GLY A O 1
ATOM 892 N N . LEU A 1 114 ? -1.950 -14.324 -15.038 1.00 63.28 114 LEU A N 1
ATOM 893 C CA . LEU A 1 114 ? -2.301 -15.699 -14.622 1.00 63.28 114 LEU A CA 1
ATOM 894 C C . LEU A 1 114 ? -3.703 -16.117 -15.099 1.00 63.28 114 LEU A C 1
ATOM 896 O O . LEU A 1 114 ? -4.679 -15.957 -14.376 1.00 63.28 114 LEU A O 1
ATOM 900 N N . LYS A 1 115 ? -3.820 -16.664 -16.317 1.00 62.75 115 LYS A N 1
ATOM 901 C CA . LYS A 1 115 ? -5.103 -17.188 -16.836 1.00 62.75 115 LYS A CA 1
ATOM 902 C C . LYS A 1 115 ? -5.460 -18.581 -16.301 1.00 62.75 115 LYS A C 1
ATOM 904 O O . LYS A 1 115 ? -6.628 -18.823 -16.028 1.00 62.75 115 LYS A O 1
ATOM 909 N N . ASP A 1 116 ? -4.463 -19.440 -16.084 1.00 68.50 116 ASP A N 1
ATOM 910 C CA . ASP A 1 116 ? -4.665 -20.856 -15.718 1.00 68.50 116 ASP A CA 1
ATOM 911 C C . ASP A 1 116 ? -4.406 -21.145 -14.230 1.00 68.50 116 ASP A C 1
ATOM 913 O O . ASP A 1 116 ? -4.198 -22.286 -13.820 1.00 68.50 116 ASP A O 1
ATOM 917 N N . PHE A 1 117 ? -4.378 -20.102 -13.399 1.00 79.38 117 PHE A N 1
ATOM 918 C CA . PHE A 1 117 ? -4.148 -20.259 -11.969 1.00 79.38 117 PHE A CA 1
ATOM 919 C C . PHE A 1 117 ? -5.459 -20.565 -11.233 1.00 79.38 117 PHE A C 1
ATOM 921 O O . PHE A 1 117 ? -6.445 -19.846 -11.422 1.00 79.38 117 PHE A O 1
ATOM 928 N N . PRO A 1 118 ? -5.488 -21.585 -10.356 1.00 84.00 118 PRO A N 1
ATOM 929 C CA . PRO A 1 118 ? -6.675 -21.933 -9.584 1.00 84.00 118 PRO A CA 1
ATOM 930 C C . PRO A 1 118 ? -6.878 -20.937 -8.430 1.00 84.00 118 PRO A C 1
ATOM 932 O O . PRO A 1 118 ? -6.560 -21.214 -7.274 1.00 84.00 118 PRO A O 1
ATOM 935 N N . PHE A 1 119 ? -7.383 -19.741 -8.742 1.00 83.00 119 PHE A N 1
ATOM 936 C CA . PHE A 1 119 ? -7.656 -18.718 -7.734 1.00 83.00 119 PHE A CA 1
ATOM 937 C C . PHE A 1 119 ? -8.773 -19.161 -6.773 1.00 83.00 119 PHE A C 1
ATOM 939 O O . PHE A 1 119 ? -9.834 -19.575 -7.244 1.00 83.00 119 PHE A O 1
ATOM 946 N N . PRO A 1 120 ? -8.618 -18.967 -5.445 1.00 84.50 120 PRO A N 1
ATOM 947 C CA . PRO A 1 120 ? -9.713 -19.158 -4.486 1.00 84.50 120 PRO A CA 1
ATOM 948 C C . PRO A 1 120 ? -10.934 -18.283 -4.794 1.00 84.50 120 PRO A C 1
ATOM 950 O O . PRO A 1 120 ? -12.075 -18.662 -4.551 1.00 84.50 120 PRO A O 1
ATOM 953 N N . THR A 1 121 ? -10.695 -17.091 -5.341 1.00 81.19 121 THR A N 1
ATOM 954 C CA . THR A 1 121 ? -11.727 -16.243 -5.934 1.00 81.19 121 THR A CA 1
ATOM 955 C C . THR A 1 121 ? -11.188 -15.709 -7.255 1.00 81.19 121 THR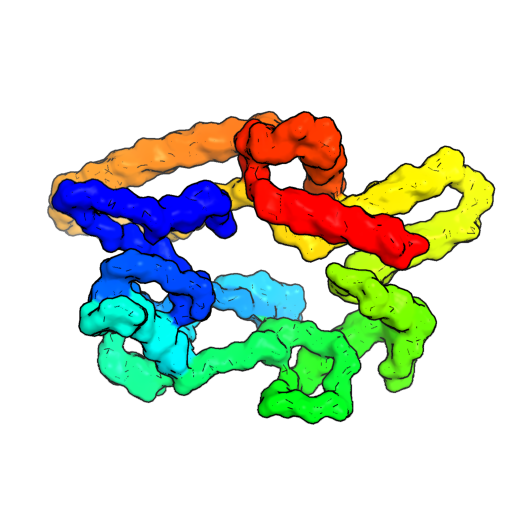 A C 1
ATOM 957 O O . THR A 1 121 ? -10.218 -14.945 -7.229 1.00 81.19 121 THR A O 1
ATOM 960 N N . PRO A 1 122 ? -11.753 -16.120 -8.404 1.00 80.12 122 PRO A N 1
ATOM 961 C CA . PRO A 1 122 ? -11.238 -15.710 -9.696 1.00 80.12 122 PRO A CA 1
ATOM 962 C C . PRO A 1 122 ? -11.421 -14.202 -9.892 1.00 80.12 122 PRO A C 1
ATOM 964 O O . PRO A 1 122 ? -12.483 -13.654 -9.574 1.00 80.12 122 PRO A O 1
ATOM 967 N N . PRO A 1 123 ? -10.403 -13.513 -10.425 1.00 80.75 123 PRO A N 1
ATOM 968 C CA . PRO A 1 123 ? -10.513 -12.100 -10.735 1.00 80.75 123 PRO A CA 1
ATOM 969 C C . PRO A 1 123 ? -11.438 -11.856 -11.926 1.00 80.75 123 PRO A C 1
ATOM 971 O O . PRO A 1 123 ? -11.746 -12.750 -12.716 1.00 80.75 123 PRO A O 1
ATOM 974 N N . LYS A 1 124 ? -11.853 -10.599 -12.100 1.00 81.06 124 LYS A N 1
ATOM 975 C CA . LYS A 1 124 ? -12.675 -10.200 -13.248 1.00 81.06 124 LYS A CA 1
ATOM 976 C C . LYS A 1 124 ? -11.910 -10.458 -14.549 1.00 81.06 124 LYS A C 1
ATOM 978 O O . LYS A 1 124 ? -10.810 -9.940 -14.727 1.00 81.06 124 LYS A O 1
ATOM 983 N N . THR A 1 125 ? -12.530 -11.146 -15.507 1.00 81.88 125 THR A N 1
ATOM 984 C CA . THR A 1 125 ? -11.928 -11.458 -16.819 1.00 81.88 125 THR A CA 1
ATOM 985 C C . THR A 1 125 ? -11.403 -10.214 -17.542 1.00 81.88 125 THR A C 1
ATOM 987 O O . THR A 1 125 ? -10.336 -10.254 -18.147 1.00 81.88 125 THR A O 1
ATOM 990 N N . ARG A 1 126 ? -12.105 -9.077 -17.422 1.00 81.75 126 ARG A N 1
ATOM 991 C CA . ARG A 1 126 ? -11.663 -7.786 -17.975 1.00 81.75 126 ARG A CA 1
ATOM 992 C C . ARG A 1 126 ? -10.331 -7.311 -17.382 1.00 81.75 126 ARG A C 1
ATOM 994 O O . ARG A 1 126 ? -9.512 -6.785 -18.122 1.00 81.75 126 ARG A O 1
ATOM 1001 N N . ALA A 1 127 ? -10.106 -7.505 -16.082 1.00 77.94 127 ALA A N 1
ATOM 1002 C CA . ALA A 1 127 ? -8.858 -7.106 -15.431 1.00 77.94 127 ALA A CA 1
ATOM 1003 C C . ALA A 1 127 ? -7.671 -7.936 -15.947 1.00 77.94 127 ALA A C 1
ATOM 1005 O O . ALA A 1 127 ? -6.627 -7.372 -16.253 1.00 77.94 127 ALA A O 1
ATOM 1006 N N . LEU A 1 128 ? -7.863 -9.250 -16.132 1.00 82.38 128 LEU A N 1
ATOM 1007 C CA . LEU A 1 128 ? -6.852 -10.126 -16.739 1.00 82.38 128 LEU A CA 1
ATOM 1008 C C . LEU A 1 128 ? -6.546 -9.738 -18.194 1.00 82.38 128 LEU A C 1
ATOM 1010 O O . LEU A 1 128 ? -5.388 -9.749 -18.603 1.00 82.38 128 LEU A O 1
ATOM 1014 N N . ALA A 1 129 ? -7.571 -9.382 -18.974 1.00 84.81 129 ALA A N 1
ATOM 1015 C CA . ALA A 1 129 ? -7.399 -8.963 -20.364 1.00 84.81 129 ALA A CA 1
ATOM 1016 C C . ALA A 1 129 ? -6.629 -7.635 -20.487 1.00 84.81 129 ALA A C 1
ATOM 1018 O O . ALA A 1 129 ? -5.734 -7.523 -21.325 1.00 84.81 129 ALA A O 1
ATOM 1019 N N . GLU A 1 130 ? -6.931 -6.642 -19.643 1.00 83.00 130 GLU A N 1
ATOM 1020 C CA . GLU A 1 130 ? -6.198 -5.367 -19.629 1.00 83.00 130 GLU A CA 1
ATOM 1021 C C . GLU A 1 130 ? -4.743 -5.541 -19.203 1.00 83.00 130 GLU A C 1
ATOM 1023 O O . GLU A 1 130 ? -3.844 -4.937 -19.787 1.00 83.00 130 GLU A O 1
ATOM 1028 N N . ALA A 1 131 ? -4.495 -6.403 -18.227 1.00 85.00 131 ALA A N 1
ATOM 1029 C CA . ALA A 1 131 ? -3.150 -6.697 -17.781 1.00 85.00 131 ALA A CA 1
ATOM 1030 C C . ALA A 1 131 ? -2.323 -7.423 -18.854 1.00 85.00 131 ALA A C 1
ATOM 1032 O O . ALA A 1 131 ? -1.196 -7.028 -19.146 1.00 85.00 131 ALA A O 1
ATOM 1033 N N . GLU A 1 132 ? -2.903 -8.413 -19.543 1.00 87.75 132 GLU A N 1
ATOM 1034 C CA . GLU A 1 132 ? -2.263 -9.036 -20.707 1.00 87.75 132 GLU A CA 1
ATOM 1035 C C . GLU A 1 132 ? -1.973 -8.003 -21.807 1.00 87.75 132 GLU A C 1
ATOM 1037 O O . GLU A 1 132 ? -0.876 -7.991 -22.367 1.00 87.75 132 GLU A O 1
ATOM 1042 N N . ARG A 1 133 ? -2.922 -7.099 -22.092 1.00 89.06 133 ARG A N 1
ATOM 1043 C CA . ARG A 1 133 ? -2.734 -6.008 -23.061 1.00 89.06 133 ARG A CA 1
ATOM 1044 C C . ARG A 1 133 ? -1.579 -5.091 -22.655 1.00 89.06 133 ARG A C 1
ATOM 1046 O O . ARG A 1 133 ? -0.743 -4.763 -23.496 1.00 89.06 133 ARG A O 1
ATOM 1053 N N . CYS A 1 134 ? -1.510 -4.715 -21.380 1.00 89.94 134 CYS A N 1
ATOM 1054 C CA . CYS A 1 134 ? -0.435 -3.905 -20.814 1.00 89.94 134 CYS A CA 1
ATOM 1055 C C . CYS A 1 134 ? 0.922 -4.606 -20.968 1.00 89.94 134 CYS A C 1
ATOM 1057 O O . CYS A 1 134 ? 1.866 -4.019 -21.490 1.00 89.94 134 CYS A O 1
ATOM 1059 N N . LEU A 1 135 ? 1.022 -5.884 -20.597 1.00 92.50 135 LEU A N 1
ATOM 1060 C CA . LEU A 1 135 ? 2.267 -6.645 -20.696 1.00 92.50 135 LEU A CA 1
ATOM 1061 C C . LEU A 1 135 ? 2.721 -6.872 -22.146 1.00 92.50 135 LEU A C 1
ATOM 1063 O O . LEU A 1 135 ? 3.923 -6.838 -22.411 1.00 92.50 135 LEU A O 1
ATOM 1067 N N . LYS A 1 136 ? 1.791 -7.057 -23.092 1.00 93.44 136 LYS A N 1
ATOM 1068 C CA . LYS A 1 136 ? 2.104 -7.090 -24.533 1.00 93.44 136 LYS A CA 1
ATOM 1069 C C . LYS A 1 136 ? 2.633 -5.742 -25.019 1.00 93.44 136 LYS A C 1
ATOM 1071 O O . LYS A 1 136 ? 3.646 -5.699 -25.706 1.00 93.44 136 LYS A O 1
ATOM 1076 N N . PHE A 1 137 ? 1.999 -4.640 -24.614 1.00 93.88 137 PHE A N 1
ATOM 1077 C CA . PHE A 1 137 ? 2.459 -3.287 -24.945 1.00 93.88 137 PHE A CA 1
ATOM 1078 C C . PHE A 1 137 ? 3.857 -2.984 -24.383 1.00 93.88 137 PHE A C 1
ATOM 1080 O O . PHE A 1 137 ? 4.654 -2.307 -25.024 1.00 93.88 137 PHE A O 1
ATOM 1087 N N . LEU A 1 138 ? 4.180 -3.516 -23.202 1.00 94.69 138 LEU A N 1
ATOM 1088 C CA . LEU A 1 138 ? 5.505 -3.396 -22.591 1.00 94.69 138 LEU A CA 1
ATOM 1089 C C . LEU A 1 138 ? 6.544 -4.369 -23.177 1.00 94.69 138 LEU A C 1
ATOM 1091 O O . LEU A 1 138 ? 7.673 -4.385 -22.690 1.00 94.69 138 LEU A O 1
ATOM 1095 N N . GLU A 1 139 ? 6.187 -5.174 -24.186 1.00 95.31 139 GLU A N 1
ATOM 1096 C CA . GLU A 1 139 ? 7.042 -6.210 -24.793 1.00 95.31 139 GLU A CA 1
ATOM 1097 C C . GLU A 1 139 ? 7.501 -7.279 -23.780 1.00 95.31 139 GLU A C 1
ATOM 1099 O O . GLU A 1 139 ? 8.528 -7.944 -23.943 1.00 95.31 139 GLU A O 1
ATOM 1104 N N . ALA A 1 140 ? 6.740 -7.448 -22.696 1.00 94.88 140 ALA A N 1
ATOM 1105 C CA . ALA A 1 140 ? 6.964 -8.501 -21.714 1.00 94.88 140 ALA A CA 1
ATOM 1106 C C . ALA A 1 140 ? 6.378 -9.841 -22.186 1.00 94.88 140 ALA A C 1
ATOM 1108 O O . ALA A 1 140 ? 6.926 -10.902 -21.873 1.00 94.88 140 ALA A O 1
ATOM 1109 N N . LEU A 1 141 ? 5.287 -9.785 -22.956 1.00 93.75 141 LEU A N 1
ATOM 1110 C CA . LEU A 1 141 ? 4.639 -10.924 -23.604 1.00 93.75 141 LEU A CA 1
ATOM 1111 C C . LEU A 1 141 ? 4.642 -10.742 -25.124 1.00 93.75 141 LEU A C 1
ATOM 1113 O O . LEU A 1 141 ? 4.551 -9.618 -25.616 1.00 93.75 141 LEU A O 1
ATOM 1117 N N . ASP A 1 142 ? 4.686 -11.849 -25.860 1.00 92.25 142 ASP A N 1
ATOM 1118 C CA . ASP A 1 142 ? 4.488 -11.845 -27.308 1.00 92.25 142 ASP A CA 1
ATOM 1119 C C . ASP A 1 142 ? 2.995 -11.774 -27.693 1.00 92.25 142 ASP A C 1
ATOM 1121 O O . ASP A 1 142 ? 2.101 -11.747 -26.841 1.00 92.25 142 ASP A O 1
ATOM 1125 N N . SER A 1 143 ? 2.696 -11.758 -28.997 1.00 91.19 143 SER A N 1
ATOM 1126 C CA . SER A 1 143 ? 1.317 -11.712 -29.507 1.00 91.19 143 SER A CA 1
ATOM 1127 C C . SER A 1 143 ? 0.462 -12.900 -29.046 1.00 91.19 143 SER A C 1
ATOM 1129 O O . SER A 1 143 ? -0.736 -12.727 -28.797 1.00 91.19 143 SER A O 1
ATOM 1131 N N . SER A 1 144 ? 1.079 -14.070 -28.852 1.00 89.75 144 SER A N 1
ATOM 1132 C CA . SER A 1 144 ? 0.437 -15.291 -28.348 1.00 89.75 144 SER A CA 1
ATOM 1133 C C . SER A 1 144 ? 0.228 -15.298 -26.828 1.00 89.75 144 SER A C 1
ATOM 1135 O O . SER A 1 144 ? -0.471 -16.166 -26.314 1.00 89.75 144 SER A O 1
ATOM 1137 N N . GLY A 1 145 ? 0.780 -14.314 -26.109 1.00 86.31 145 GLY A N 1
ATOM 1138 C CA . GLY A 1 145 ? 0.704 -14.216 -24.651 1.00 86.31 145 GLY A CA 1
ATOM 1139 C C . GLY A 1 145 ? 1.808 -14.984 -23.920 1.00 86.31 145 GLY A C 1
ATOM 1140 O O . GLY A 1 145 ? 1.735 -15.143 -22.702 1.00 86.31 145 GLY A O 1
ATOM 1141 N N . LYS A 1 146 ? 2.843 -15.454 -24.623 1.00 90.56 146 LYS A N 1
ATOM 1142 C CA . LYS A 1 146 ? 3.983 -16.150 -24.019 1.00 90.56 146 LYS A CA 1
ATOM 1143 C C . LYS A 1 146 ? 5.042 -15.149 -23.561 1.00 90.56 146 LYS A C 1
ATOM 1145 O O . LYS A 1 146 ? 5.315 -14.151 -24.225 1.00 90.56 146 LYS A O 1
ATOM 1150 N N . ILE A 1 147 ? 5.659 -15.429 -22.411 1.00 92.81 147 ILE A N 1
ATOM 1151 C CA . ILE A 1 147 ? 6.670 -14.548 -21.816 1.00 92.81 147 ILE A CA 1
ATOM 1152 C C . ILE A 1 147 ? 7.926 -14.430 -22.688 1.00 92.81 147 ILE A C 1
ATOM 1154 O O . ILE A 1 147 ? 8.569 -15.426 -23.036 1.00 92.81 147 ILE A O 1
ATOM 1158 N N . MET A 1 148 ? 8.297 -13.190 -23.005 1.00 95.12 148 MET A N 1
ATOM 1159 C CA . MET A 1 148 ? 9.502 -12.850 -23.760 1.00 95.12 148 MET A CA 1
ATOM 1160 C C . MET A 1 148 ? 10.734 -12.781 -22.839 1.00 95.12 148 MET A C 1
ATOM 1162 O O . MET A 1 148 ? 10.588 -12.606 -21.626 1.00 95.12 148 MET A O 1
ATOM 1166 N N . PRO A 1 149 ? 11.972 -12.862 -23.372 1.00 94.75 149 PRO A N 1
ATOM 1167 C CA . PRO A 1 149 ? 13.186 -12.677 -22.573 1.00 94.75 149 PRO A CA 1
ATOM 1168 C C . PRO A 1 149 ? 13.188 -11.363 -21.782 1.00 94.75 149 PRO A C 1
ATOM 1170 O O . PRO A 1 149 ? 13.581 -11.353 -20.619 1.00 94.75 149 PRO A O 1
ATOM 1173 N N . LEU A 1 150 ? 12.677 -10.279 -22.378 1.00 94.19 150 LEU A N 1
ATOM 1174 C CA . LEU A 1 150 ? 12.518 -8.995 -21.698 1.00 94.19 150 LEU A CA 1
ATOM 1175 C C . LEU A 1 150 ? 11.568 -9.104 -20.498 1.00 94.19 150 LEU A C 1
ATOM 1177 O O . LEU A 1 150 ? 11.923 -8.671 -19.405 1.00 94.19 150 LEU A O 1
ATOM 1181 N N . GLY A 1 151 ? 10.413 -9.754 -20.672 1.00 94.19 151 GLY A N 1
ATOM 1182 C CA . GLY A 1 151 ? 9.454 -10.013 -19.597 1.00 94.19 151 GLY A CA 1
ATOM 1183 C C . GLY A 1 151 ? 10.041 -10.846 -18.457 1.00 94.19 151 GLY A C 1
ATOM 1184 O O . GLY A 1 151 ? 9.804 -10.539 -17.291 1.00 94.19 151 GLY A O 1
ATOM 1185 N N . LYS A 1 152 ? 10.884 -11.842 -18.770 1.00 94.12 152 LYS A N 1
ATOM 1186 C CA . LYS A 1 152 ? 11.612 -12.608 -17.744 1.00 94.12 152 LYS A CA 1
ATOM 1187 C C . LYS A 1 152 ? 12.525 -11.709 -16.919 1.00 94.12 152 LYS A C 1
ATOM 1189 O O . LYS A 1 152 ? 12.530 -11.824 -15.701 1.00 94.12 152 LYS A O 1
ATOM 1194 N N . VAL A 1 153 ? 13.271 -10.803 -17.554 1.00 93.62 153 VAL A N 1
ATOM 1195 C CA . VAL A 1 153 ? 14.126 -9.846 -16.832 1.00 93.62 153 VAL A CA 1
ATOM 1196 C C . VAL A 1 153 ? 13.277 -8.875 -16.007 1.00 93.62 153 VAL A C 1
ATOM 1198 O O . VAL A 1 153 ? 13.584 -8.641 -14.844 1.00 93.62 153 VAL A O 1
ATOM 1201 N N . MET A 1 154 ? 12.173 -8.366 -16.562 1.00 94.38 154 MET A N 1
ATOM 1202 C CA . MET A 1 154 ? 11.248 -7.480 -15.845 1.00 94.38 154 MET A CA 1
ATOM 1203 C C . MET A 1 154 ? 10.720 -8.108 -14.552 1.00 94.38 154 MET A C 1
ATOM 1205 O O . MET A 1 154 ? 10.649 -7.414 -13.541 1.00 94.38 154 MET A O 1
ATOM 1209 N N . ALA A 1 155 ? 10.407 -9.407 -14.574 1.00 91.94 155 ALA A N 1
ATOM 1210 C CA . ALA A 1 155 ? 9.902 -10.151 -13.422 1.00 91.94 155 ALA A CA 1
ATOM 1211 C C . ALA A 1 155 ? 10.914 -10.302 -12.268 1.00 91.94 155 ALA A C 1
ATOM 1213 O O . ALA A 1 155 ? 10.511 -10.629 -11.156 1.00 91.94 155 ALA A O 1
ATOM 1214 N N . HIS A 1 156 ? 12.212 -10.063 -12.502 1.00 91.81 156 HIS A N 1
ATOM 1215 C CA . HIS A 1 156 ? 13.224 -10.088 -11.437 1.00 91.81 156 HIS A CA 1
ATOM 1216 C C . HIS A 1 156 ? 13.269 -8.786 -10.627 1.00 91.81 156 HIS A C 1
ATOM 1218 O O . HIS A 1 156 ? 13.794 -8.776 -9.514 1.00 91.81 156 HIS A O 1
ATOM 1224 N N . PHE A 1 157 ? 12.737 -7.681 -11.159 1.00 91.81 157 PHE A N 1
ATOM 1225 C CA . PHE A 1 157 ? 12.730 -6.415 -10.437 1.00 91.81 157 PHE A CA 1
ATOM 1226 C C . PHE A 1 157 ? 11.547 -6.345 -9.458 1.00 91.81 157 PHE A C 1
ATOM 1228 O O . PHE A 1 157 ? 10.415 -6.626 -9.850 1.00 91.81 157 PHE A O 1
ATOM 1235 N N . PRO A 1 158 ? 11.761 -5.895 -8.207 1.00 91.69 158 PRO A N 1
ATOM 1236 C CA . PRO A 1 158 ? 10.713 -5.758 -7.193 1.00 91.69 158 PRO A CA 1
ATOM 1237 C C . PRO A 1 158 ? 9.886 -4.473 -7.397 1.00 91.69 158 PRO A C 1
ATOM 1239 O O . PRO A 1 158 ? 9.733 -3.663 -6.484 1.00 91.69 158 PRO A O 1
ATOM 1242 N N . MET A 1 159 ? 9.408 -4.237 -8.618 1.00 91.75 159 MET A N 1
ATOM 1243 C CA . MET A 1 159 ? 8.616 -3.061 -8.984 1.00 91.75 159 MET A CA 1
ATOM 1244 C C . MET A 1 159 ? 7.643 -3.372 -10.122 1.00 91.75 159 MET A C 1
ATOM 1246 O O . MET A 1 159 ? 7.684 -4.448 -10.714 1.00 91.75 159 MET A O 1
ATOM 1250 N N . SER A 1 160 ? 6.755 -2.423 -10.428 1.00 90.62 160 SER A N 1
ATOM 1251 C CA . SER A 1 160 ? 5.744 -2.611 -11.472 1.00 90.62 160 SER A CA 1
ATOM 1252 C C . SER A 1 160 ? 6.382 -2.862 -12.849 1.00 90.62 160 SER A C 1
ATOM 1254 O O . SER A 1 160 ? 7.439 -2.292 -13.152 1.00 90.62 160 SER A O 1
ATOM 1256 N N . PRO A 1 161 ? 5.723 -3.628 -13.742 1.00 92.44 161 PRO A N 1
ATOM 1257 C CA . PRO A 1 161 ? 6.217 -3.859 -15.099 1.00 92.44 161 PRO A CA 1
ATOM 1258 C C . PRO A 1 161 ? 6.537 -2.563 -15.856 1.00 92.44 161 PRO A C 1
ATOM 1260 O O . PRO A 1 161 ? 7.527 -2.495 -16.582 1.00 92.44 161 PRO A O 1
ATOM 1263 N N . ARG A 1 162 ? 5.752 -1.498 -15.650 1.00 93.06 162 ARG A N 1
ATOM 1264 C CA . ARG A 1 162 ? 5.981 -0.190 -16.287 1.00 93.06 162 ARG A CA 1
ATOM 1265 C C . ARG A 1 162 ? 7.319 0.424 -15.859 1.00 93.06 162 ARG A C 1
ATOM 1267 O O . ARG A 1 162 ? 8.091 0.863 -16.712 1.00 93.06 162 ARG A O 1
ATOM 1274 N N . HIS A 1 163 ? 7.631 0.416 -14.562 1.00 93.88 163 HIS A N 1
ATOM 1275 C CA . HIS A 1 163 ? 8.900 0.951 -14.058 1.00 93.88 163 HIS A CA 1
ATOM 1276 C C . HIS A 1 163 ? 10.086 0.063 -14.463 1.00 93.88 163 HIS A C 1
ATOM 1278 O O . HIS A 1 163 ? 11.126 0.582 -14.874 1.00 93.88 163 HIS A O 1
ATOM 1284 N N . SER A 1 164 ? 9.913 -1.263 -14.448 1.00 94.56 164 SER A N 1
ATOM 1285 C CA . SER A 1 164 ? 10.903 -2.230 -14.951 1.00 94.56 164 SER A CA 1
ATOM 1286 C C . SER A 1 164 ? 11.227 -2.008 -16.424 1.00 94.56 164 SER A C 1
ATOM 1288 O O . SER A 1 164 ? 12.399 -1.935 -16.800 1.00 94.56 164 SER A O 1
ATOM 1290 N N . ARG A 1 165 ? 10.203 -1.816 -17.264 1.00 95.38 165 ARG A N 1
ATOM 1291 C CA . ARG A 1 165 ? 10.376 -1.544 -18.694 1.00 95.38 165 ARG A CA 1
ATOM 1292 C C . ARG A 1 165 ? 11.080 -0.214 -18.949 1.00 95.38 165 ARG A C 1
ATOM 1294 O O . ARG A 1 165 ? 11.923 -0.157 -19.845 1.00 95.38 165 ARG A O 1
ATOM 1301 N N . MET A 1 166 ? 10.766 0.823 -18.166 1.00 94.69 166 MET A N 1
ATOM 1302 C CA . MET A 1 166 ? 11.447 2.122 -18.218 1.00 94.69 166 MET A CA 1
ATOM 1303 C C . MET A 1 166 ? 12.946 1.965 -17.940 1.00 94.69 166 MET A C 1
ATOM 1305 O O . MET A 1 166 ? 13.768 2.437 -18.724 1.00 94.69 166 MET A O 1
ATOM 1309 N N . LEU A 1 167 ? 13.314 1.266 -16.861 1.00 93.38 167 LEU A N 1
ATOM 1310 C CA . LEU A 1 167 ? 14.717 1.052 -16.507 1.00 93.38 167 LEU A CA 1
ATOM 1311 C C . LEU A 1 167 ? 15.458 0.244 -17.586 1.00 93.38 167 LEU A C 1
ATOM 1313 O O . LEU A 1 167 ? 16.550 0.626 -18.007 1.00 93.38 167 LEU A O 1
ATOM 1317 N N . LEU A 1 168 ? 14.841 -0.824 -18.097 1.00 93.50 168 LEU A N 1
ATOM 1318 C CA . LEU A 1 168 ? 15.413 -1.638 -19.173 1.00 93.50 168 LEU A CA 1
ATOM 1319 C C . LEU A 1 168 ? 15.580 -0.859 -20.481 1.00 93.50 168 LEU A C 1
ATOM 1321 O O . LEU A 1 168 ? 16.594 -1.036 -21.156 1.00 93.50 168 LEU A O 1
ATOM 1325 N N . ALA A 1 169 ? 14.650 0.045 -20.806 1.00 93.44 169 ALA A N 1
ATOM 1326 C CA . ALA A 1 169 ? 14.778 0.934 -21.959 1.00 93.44 169 ALA A CA 1
ATOM 1327 C C . ALA A 1 169 ? 16.050 1.784 -21.864 1.00 93.44 169 ALA A C 1
ATOM 1329 O O . ALA A 1 169 ? 16.780 1.921 -22.844 1.00 93.44 169 ALA A O 1
ATOM 1330 N N . VAL A 1 170 ? 16.331 2.342 -20.683 1.00 91.69 170 VAL A N 1
ATOM 1331 C CA . VAL A 1 170 ? 17.529 3.159 -20.455 1.00 91.69 170 VAL A CA 1
ATOM 1332 C C . VAL A 1 170 ? 18.793 2.329 -20.682 1.00 91.69 170 VAL A C 1
ATOM 1334 O O . VAL A 1 170 ? 19.672 2.756 -21.426 1.00 91.69 170 VAL A O 1
ATOM 1337 N N . ILE A 1 171 ? 18.857 1.118 -20.125 1.00 89.38 171 ILE A N 1
ATOM 1338 C CA . ILE A 1 171 ? 20.009 0.213 -20.285 1.00 89.38 171 ILE A CA 1
ATOM 1339 C C . ILE A 1 171 ? 20.223 -0.163 -21.758 1.00 89.38 171 ILE A C 1
ATOM 1341 O O . ILE A 1 171 ? 21.353 -0.150 -22.243 1.00 89.38 171 ILE A O 1
ATOM 1345 N N . GLN A 1 172 ? 19.151 -0.500 -22.480 1.00 89.06 172 GLN A N 1
ATOM 1346 C CA . GLN A 1 172 ? 19.221 -0.859 -23.899 1.00 89.06 172 GLN A CA 1
ATOM 1347 C C . GLN A 1 172 ? 19.727 0.307 -24.752 1.00 89.06 172 GLN A C 1
ATOM 1349 O O . GLN A 1 172 ? 20.644 0.128 -25.550 1.00 89.06 172 GLN A O 1
ATOM 1354 N N . ASN A 1 173 ? 19.186 1.511 -24.544 1.00 87.44 173 ASN A N 1
ATOM 1355 C CA . ASN A 1 173 ? 19.631 2.705 -25.261 1.00 87.44 173 ASN A CA 1
ATOM 1356 C C . ASN A 1 173 ? 21.100 3.035 -24.968 1.00 87.44 173 ASN A C 1
ATOM 1358 O O . ASN A 1 173 ? 21.833 3.414 -25.875 1.00 87.44 173 ASN A O 1
ATOM 1362 N N . MET A 1 174 ? 21.559 2.834 -23.730 1.00 83.56 174 MET A N 1
ATOM 1363 C CA . MET A 1 174 ? 22.965 3.035 -23.370 1.00 83.56 174 MET A CA 1
ATOM 1364 C C . MET A 1 174 ? 23.915 2.080 -24.084 1.00 83.56 174 MET A C 1
ATOM 1366 O O . MET A 1 174 ? 24.996 2.505 -24.478 1.00 83.56 174 MET A O 1
ATOM 1370 N N . LYS A 1 175 ? 23.528 0.812 -24.278 1.00 80.56 175 LYS A N 1
ATOM 1371 C CA . LYS A 1 175 ? 24.357 -0.168 -25.003 1.00 80.56 175 LYS A CA 1
ATOM 1372 C C . LYS A 1 175 ? 24.584 0.217 -26.467 1.00 80.56 175 LYS A C 1
ATOM 1374 O O . LYS A 1 175 ? 25.614 -0.137 -27.025 1.00 80.56 175 LYS A O 1
ATOM 1379 N N . ASN A 1 176 ? 23.646 0.949 -27.066 1.00 76.56 176 ASN A N 1
ATOM 1380 C CA . ASN A 1 176 ? 23.690 1.324 -28.479 1.00 76.56 176 ASN A CA 1
ATOM 1381 C C . ASN A 1 176 ? 24.471 2.625 -28.749 1.00 76.56 176 ASN A C 1
ATOM 1383 O O . ASN A 1 176 ? 24.666 2.984 -29.908 1.00 76.56 176 ASN A O 1
ATOM 1387 N N . ILE A 1 177 ? 24.919 3.347 -27.711 1.00 76.38 177 ILE A N 1
ATOM 1388 C CA . ILE A 1 177 ? 25.620 4.631 -27.855 1.00 76.38 177 ILE A CA 1
ATOM 1389 C C . ILE A 1 177 ? 27.092 4.463 -27.459 1.00 76.38 177 ILE A C 1
ATOM 1391 O O . ILE A 1 177 ? 27.427 4.361 -26.282 1.00 76.38 177 ILE A O 1
ATOM 1395 N N . TYR A 1 178 ? 27.989 4.502 -28.447 1.00 62.50 178 TYR A N 1
ATOM 1396 C CA . TYR A 1 178 ? 29.417 4.203 -28.270 1.00 62.50 178 TYR A CA 1
ATOM 1397 C C . TYR A 1 178 ? 30.244 5.287 -27.535 1.00 62.50 178 TYR A C 1
ATOM 1399 O O . TYR A 1 178 ? 31.382 5.016 -27.174 1.00 62.50 178 TYR A O 1
ATOM 1407 N N . ASN A 1 179 ? 29.698 6.483 -27.253 1.00 66.62 179 ASN A N 1
ATOM 1408 C CA . ASN A 1 179 ? 30.450 7.629 -26.697 1.00 66.62 179 ASN A CA 1
ATOM 1409 C C . ASN A 1 179 ? 29.766 8.320 -25.499 1.00 66.62 179 ASN A C 1
ATOM 1411 O O . ASN A 1 179 ? 29.623 9.543 -25.463 1.00 66.62 179 ASN A O 1
ATOM 1415 N N . TYR A 1 180 ? 29.335 7.565 -24.486 1.00 66.12 180 TYR A N 1
ATOM 1416 C CA . TYR A 1 180 ? 28.789 8.165 -23.263 1.00 66.12 180 TYR A CA 1
ATOM 1417 C C . TYR A 1 180 ? 29.870 8.329 -22.182 1.00 66.12 180 TYR A C 1
ATOM 1419 O O . TYR A 1 180 ? 30.137 7.414 -21.408 1.00 66.12 180 TYR A O 1
ATOM 1427 N N . THR A 1 181 ? 30.432 9.534 -22.030 1.00 68.00 181 THR A N 1
ATOM 1428 C CA . THR A 1 181 ? 31.418 9.858 -20.969 1.00 68.00 181 THR A CA 1
ATOM 1429 C C . THR A 1 181 ? 30.840 9.730 -19.544 1.00 68.00 181 THR A C 1
ATOM 1431 O O . THR A 1 181 ? 31.563 9.829 -18.557 1.00 68.00 181 THR A O 1
ATOM 1434 N N . ARG A 1 182 ? 29.518 9.534 -19.406 1.00 76.12 182 ARG A N 1
ATOM 1435 C CA . ARG A 1 182 ? 28.779 9.490 -18.129 1.00 76.12 182 ARG A CA 1
ATOM 1436 C C . ARG A 1 182 ? 27.677 8.415 -18.074 1.00 76.12 182 ARG A C 1
ATOM 1438 O O . ARG A 1 182 ? 26.657 8.636 -17.423 1.00 76.12 182 ARG A O 1
ATOM 1445 N N . ALA A 1 183 ? 27.850 7.265 -18.737 1.00 78.56 183 ALA A N 1
ATOM 1446 C CA . ALA A 1 183 ? 26.844 6.184 -18.742 1.00 78.56 183 ALA A CA 1
ATOM 1447 C C . ALA A 1 183 ? 26.390 5.795 -17.320 1.00 78.56 183 ALA A C 1
ATOM 1449 O O . ALA A 1 183 ? 25.196 5.773 -17.018 1.00 78.56 183 ALA A O 1
ATOM 1450 N N . ASN A 1 184 ? 27.355 5.624 -16.411 1.00 82.44 184 ASN A N 1
ATOM 1451 C CA . ASN A 1 184 ? 27.107 5.276 -15.008 1.00 82.44 184 ASN A CA 1
ATOM 1452 C C . ASN A 1 184 ? 26.259 6.324 -14.269 1.00 82.44 184 ASN A C 1
ATOM 1454 O O . ASN A 1 184 ? 25.473 5.979 -13.389 1.00 82.44 184 ASN A O 1
ATOM 1458 N N . LEU A 1 185 ? 26.389 7.606 -14.630 1.00 86.25 185 LEU A N 1
ATOM 1459 C CA . LEU A 1 185 ? 25.624 8.680 -13.999 1.00 86.25 185 LEU A CA 1
ATOM 1460 C C . LEU A 1 185 ? 24.150 8.602 -14.391 1.00 86.25 185 LEU A C 1
ATOM 1462 O O . LEU A 1 185 ? 23.278 8.653 -13.529 1.00 86.25 185 LEU A O 1
ATOM 1466 N N . VAL A 1 186 ? 23.873 8.472 -15.689 1.00 88.25 186 VAL A N 1
ATOM 1467 C CA . VAL A 1 186 ? 22.497 8.404 -16.195 1.00 88.25 186 VAL A CA 1
ATOM 1468 C C . VAL A 1 186 ? 21.812 7.137 -15.685 1.00 88.25 186 VAL A C 1
ATOM 1470 O O . VAL A 1 186 ? 20.648 7.195 -15.300 1.00 88.25 186 VAL A O 1
ATOM 1473 N N . LEU A 1 187 ? 22.545 6.024 -15.589 1.00 89.25 187 LEU A N 1
ATOM 1474 C CA . LEU A 1 187 ? 22.028 4.792 -15.008 1.00 89.25 187 LEU A CA 1
ATOM 1475 C C . LEU A 1 187 ? 21.670 4.988 -13.530 1.00 89.25 187 LEU A C 1
ATOM 1477 O O . LEU A 1 187 ? 20.568 4.646 -13.105 1.00 89.25 187 LEU A O 1
ATOM 1481 N N . GLY A 1 188 ? 22.559 5.625 -12.762 1.00 90.62 188 GLY A N 1
ATOM 1482 C CA . GLY A 1 188 ? 22.306 5.966 -11.364 1.00 90.62 188 GLY A CA 1
ATOM 1483 C C . GLY A 1 188 ? 21.069 6.851 -11.168 1.00 90.62 188 GLY A C 1
ATOM 1484 O O . GLY A 1 188 ? 20.312 6.630 -10.219 1.00 90.62 188 GLY A O 1
ATOM 1485 N N . TYR A 1 189 ? 20.829 7.812 -12.069 1.00 91.19 189 TYR A N 1
ATOM 1486 C CA . TYR A 1 189 ? 19.605 8.622 -12.067 1.00 91.19 189 TYR A CA 1
ATOM 1487 C C . TYR A 1 189 ? 18.368 7.805 -12.438 1.00 91.19 189 TYR A C 1
ATOM 1489 O O . TYR A 1 189 ? 17.358 7.917 -11.752 1.00 91.19 189 TYR A O 1
ATOM 1497 N N . ALA A 1 190 ? 18.435 6.963 -13.471 1.00 93.19 190 ALA A N 1
ATOM 1498 C CA . ALA A 1 190 ? 17.307 6.137 -13.897 1.00 93.19 190 ALA A CA 1
ATOM 1499 C C . ALA A 1 190 ? 16.844 5.181 -12.790 1.00 93.19 190 ALA A C 1
ATOM 1501 O O . ALA A 1 190 ? 15.646 5.067 -12.541 1.00 93.19 190 ALA A O 1
ATOM 1502 N N . ILE A 1 191 ? 17.783 4.559 -12.073 1.00 94.44 191 ILE A N 1
ATOM 1503 C CA . ILE A 1 191 ? 17.471 3.693 -10.930 1.00 94.44 191 ILE A CA 1
ATOM 1504 C C . ILE A 1 191 ? 16.834 4.501 -9.794 1.00 94.44 191 ILE A C 1
ATOM 1506 O O . ILE A 1 191 ? 15.865 4.056 -9.179 1.00 94.44 191 ILE A O 1
ATOM 1510 N N . ALA A 1 192 ? 17.347 5.701 -9.516 1.00 94.38 192 ALA A N 1
ATOM 1511 C CA . ALA A 1 192 ? 16.786 6.556 -8.477 1.00 94.38 192 ALA A CA 1
ATOM 1512 C C . ALA A 1 192 ? 15.366 7.040 -8.823 1.00 94.38 192 AL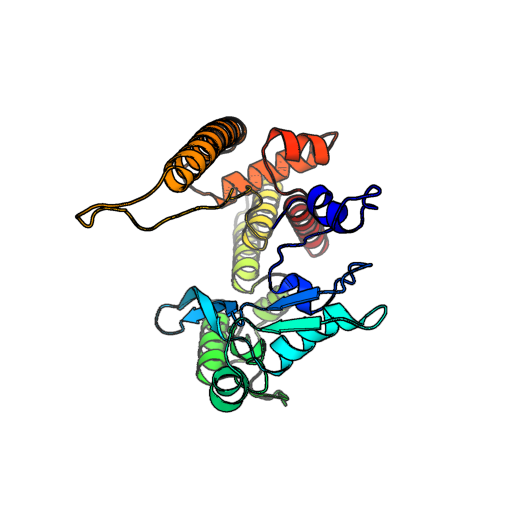A A C 1
ATOM 1514 O O . ALA A 1 192 ? 14.493 7.011 -7.959 1.00 94.38 192 ALA A O 1
ATOM 1515 N N . VAL A 1 193 ? 15.112 7.389 -10.089 1.00 94.62 193 VAL A N 1
ATOM 1516 C CA . VAL A 1 193 ? 13.775 7.737 -10.593 1.00 94.62 193 VAL A CA 1
ATOM 1517 C C . VAL A 1 193 ? 12.834 6.533 -10.523 1.00 94.62 193 VAL A C 1
ATOM 1519 O O . VAL A 1 193 ? 11.705 6.677 -10.064 1.00 94.62 193 VAL A O 1
ATOM 1522 N N . ALA A 1 194 ? 13.289 5.338 -10.911 1.00 94.75 194 ALA A N 1
ATOM 1523 C CA . ALA A 1 194 ? 12.493 4.115 -10.804 1.00 94.75 194 ALA A CA 1
ATOM 1524 C C . ALA A 1 194 ? 12.097 3.818 -9.348 1.00 94.75 194 ALA A C 1
ATOM 1526 O O . ALA A 1 194 ? 10.940 3.494 -9.081 1.00 94.75 194 ALA A O 1
ATOM 1527 N N . ALA A 1 195 ? 13.021 3.995 -8.397 1.00 95.12 195 ALA A N 1
ATOM 1528 C CA . ALA A 1 195 ? 12.728 3.855 -6.972 1.00 95.12 195 ALA A CA 1
ATOM 1529 C C . ALA A 1 195 ? 11.749 4.932 -6.468 1.00 95.12 195 ALA A C 1
ATOM 1531 O O . ALA A 1 195 ? 10.824 4.614 -5.720 1.00 95.12 195 ALA A O 1
ATOM 1532 N N . ALA A 1 196 ? 11.917 6.184 -6.907 1.00 93.00 196 ALA A N 1
ATOM 1533 C CA . ALA A 1 196 ? 11.040 7.296 -6.546 1.00 93.00 196 ALA A CA 1
ATOM 1534 C C . ALA A 1 196 ? 9.600 7.095 -7.041 1.00 93.00 196 ALA A C 1
ATOM 1536 O O . ALA A 1 196 ? 8.665 7.339 -6.291 1.00 93.00 196 ALA A O 1
ATOM 1537 N N . LEU A 1 197 ? 9.417 6.612 -8.273 1.00 92.50 197 LEU A N 1
ATOM 1538 C CA . LEU A 1 197 ? 8.096 6.333 -8.849 1.00 92.50 197 LEU A CA 1
ATOM 1539 C C . LEU A 1 197 ? 7.436 5.081 -8.258 1.00 92.50 197 LEU A C 1
ATOM 1541 O O . LEU A 1 197 ? 6.214 4.983 -8.214 1.00 92.50 197 LEU A O 1
ATOM 1545 N N . SER A 1 198 ? 8.237 4.109 -7.818 1.00 92.25 198 SER A N 1
ATOM 1546 C CA . SER A 1 198 ? 7.739 2.850 -7.244 1.00 92.25 198 SER A CA 1
ATOM 1547 C C . SER A 1 198 ? 7.368 2.956 -5.765 1.00 92.25 198 SER A C 1
ATOM 1549 O O . SER A 1 198 ? 6.855 1.996 -5.197 1.00 92.25 198 SER A O 1
ATOM 1551 N N . THR A 1 199 ? 7.645 4.091 -5.125 1.00 90.69 199 THR A N 1
ATOM 1552 C CA . THR A 1 199 ? 7.335 4.330 -3.713 1.00 90.69 199 THR A CA 1
ATOM 1553 C C . THR A 1 199 ? 6.396 5.520 -3.560 1.00 90.69 199 THR A C 1
ATOM 1555 O O . THR A 1 199 ? 6.255 6.350 -4.454 1.00 90.69 199 THR A O 1
ATOM 1558 N N . SER A 1 200 ? 5.712 5.592 -2.419 1.00 86.94 200 SER A N 1
ATOM 1559 C CA . SER A 1 200 ? 4.818 6.710 -2.114 1.00 86.94 200 SER A CA 1
ATOM 1560 C C . SER A 1 200 ? 5.573 8.039 -2.074 1.00 86.94 200 SER A C 1
ATOM 1562 O O . SER A 1 200 ? 6.755 8.092 -1.735 1.00 86.94 200 SER A O 1
ATOM 1564 N N . ASN A 1 201 ? 4.863 9.135 -2.340 1.00 88.06 201 ASN A N 1
ATOM 1565 C CA . ASN A 1 201 ? 5.431 10.471 -2.228 1.00 88.06 201 ASN A CA 1
ATOM 1566 C C . ASN A 1 201 ? 5.916 10.737 -0.779 1.00 88.06 201 ASN A C 1
ATOM 1568 O O . ASN A 1 201 ? 5.130 10.573 0.162 1.00 88.06 201 ASN A O 1
ATOM 1572 N N . PRO A 1 202 ? 7.192 11.119 -0.567 1.00 87.94 202 PRO A N 1
ATOM 1573 C CA . PRO A 1 202 ? 7.745 11.318 0.769 1.00 87.94 202 PRO A CA 1
ATOM 1574 C C . PRO A 1 202 ? 7.376 12.663 1.405 1.00 87.94 202 PRO A C 1
ATOM 1576 O O . PRO A 1 202 ? 7.633 12.845 2.596 1.00 87.94 202 PRO A O 1
ATOM 1579 N N . PHE A 1 203 ? 6.815 13.619 0.663 1.00 85.50 203 PHE A N 1
ATOM 1580 C CA . PHE A 1 203 ? 6.394 14.898 1.227 1.00 85.50 203 PHE A CA 1
ATOM 1581 C C . PHE A 1 203 ? 5.145 14.701 2.099 1.00 85.50 203 PHE A C 1
ATOM 1583 O O . PHE A 1 203 ? 4.171 14.073 1.683 1.00 85.50 203 PHE A O 1
ATOM 1590 N N . HIS A 1 204 ? 5.149 15.232 3.327 1.00 67.38 204 HIS A N 1
ATOM 1591 C CA . HIS A 1 204 ? 3.951 15.196 4.168 1.00 67.38 204 HIS A CA 1
ATOM 1592 C C . HIS A 1 204 ? 2.840 16.050 3.535 1.00 67.38 204 HIS A C 1
ATOM 1594 O O . HIS A 1 204 ? 2.857 17.276 3.638 1.00 67.38 204 HIS A O 1
ATOM 1600 N N . MET A 1 205 ? 1.825 15.411 2.948 1.00 55.94 205 MET A N 1
ATOM 1601 C CA . MET A 1 205 ? 0.518 16.046 2.768 1.00 55.94 205 MET A CA 1
ATOM 1602 C C . MET A 1 205 ? -0.099 16.248 4.156 1.00 55.94 205 MET A C 1
ATOM 1604 O O . MET A 1 205 ? -0.657 15.325 4.749 1.00 55.94 205 MET A O 1
ATOM 1608 N N . GLN A 1 206 ? 0.041 17.448 4.713 1.00 48.19 206 GLN A N 1
ATOM 1609 C CA . GLN A 1 206 ? -0.714 17.848 5.898 1.00 48.19 206 GLN A CA 1
ATOM 1610 C C . GLN A 1 206 ? -2.181 18.037 5.492 1.00 48.19 206 GLN A C 1
ATOM 1612 O O . GLN A 1 206 ? -2.475 18.978 4.756 1.00 48.19 206 GLN A O 1
ATOM 1617 N N . CYS A 1 207 ? -3.046 17.121 5.956 1.00 37.22 207 CYS A N 1
ATOM 1618 C CA . CYS A 1 207 ? -4.504 17.053 5.783 1.00 37.22 207 CYS A CA 1
ATOM 1619 C C . CYS A 1 207 ? -5.129 18.231 5.023 1.00 37.22 207 CYS A C 1
ATOM 1621 O O . CYS A 1 207 ? -5.241 19.335 5.555 1.00 37.22 207 CYS A O 1
ATOM 1623 N N . GLU A 1 208 ? -5.621 17.984 3.811 1.00 33.91 208 GLU A N 1
ATOM 1624 C CA . GLU A 1 208 ? -6.675 18.817 3.239 1.00 33.91 208 GLU A CA 1
ATOM 1625 C C . GLU A 1 208 ? -7.946 18.607 4.066 1.00 33.91 208 GLU A C 1
ATOM 1627 O O . GLU A 1 208 ? -8.700 17.659 3.857 1.00 33.91 208 GLU A O 1
ATOM 1632 N N . ALA A 1 209 ? -8.186 19.484 5.036 1.00 32.09 209 ALA A N 1
ATOM 1633 C CA . ALA A 1 209 ? -9.540 19.743 5.489 1.00 32.09 209 ALA A CA 1
ATOM 1634 C C . ALA A 1 209 ? -10.235 20.583 4.404 1.00 32.09 209 ALA A C 1
ATOM 1636 O O . ALA A 1 209 ? -10.370 21.796 4.539 1.00 32.09 209 ALA A O 1
ATOM 1637 N N . ASN A 1 210 ? -10.611 19.952 3.288 1.00 32.50 210 ASN A N 1
ATOM 1638 C CA . ASN A 1 210 ? -11.572 20.545 2.363 1.00 32.50 210 ASN A CA 1
ATOM 1639 C C . ASN A 1 210 ? -12.948 20.388 3.013 1.00 32.50 210 ASN A C 1
ATOM 1641 O O . ASN A 1 210 ? -13.597 19.351 2.873 1.00 32.50 210 ASN A O 1
ATOM 1645 N N . TYR A 1 211 ? -13.355 21.388 3.789 1.00 38.50 211 TYR A N 1
ATOM 1646 C CA . TYR A 1 211 ? -14.761 21.553 4.132 1.00 38.50 211 TYR A CA 1
ATOM 1647 C C . TYR A 1 211 ? -15.494 22.109 2.901 1.00 38.50 211 TYR A C 1
ATOM 1649 O O . TYR A 1 211 ? -14.901 22.897 2.162 1.00 38.50 211 TYR A O 1
ATOM 1657 N N . PRO A 1 212 ? -16.742 21.684 2.638 1.00 35.22 212 PRO A N 1
ATOM 1658 C CA . PRO A 1 212 ? -17.535 22.260 1.559 1.00 35.22 212 PRO A CA 1
ATOM 1659 C C . PRO A 1 212 ? -17.716 23.766 1.796 1.00 35.22 212 PRO A C 1
ATOM 1661 O O . PRO A 1 212 ? -17.974 24.181 2.924 1.00 35.22 212 PRO A O 1
ATOM 1664 N N . ASP A 1 213 ? -17.561 24.559 0.732 1.00 31.75 213 ASP A N 1
ATOM 1665 C CA . ASP A 1 213 ? -17.815 26.002 0.717 1.00 31.75 213 ASP A CA 1
ATOM 1666 C C . ASP A 1 213 ? -19.177 26.317 1.363 1.00 31.75 213 ASP A C 1
ATOM 1668 O O . ASP A 1 213 ? -20.223 25.916 0.847 1.00 31.75 213 ASP A O 1
ATOM 1672 N N . GLU A 1 214 ? -19.179 27.078 2.464 1.00 39.09 214 GLU A N 1
ATOM 1673 C CA . GLU A 1 214 ? -20.384 27.681 3.058 1.00 39.09 214 GLU A CA 1
ATOM 1674 C C . GLU A 1 214 ? -20.896 28.857 2.201 1.00 39.09 214 GLU A C 1
ATOM 1676 O O . GLU A 1 214 ? -21.160 29.950 2.692 1.00 39.09 214 GLU A O 1
ATOM 1681 N N . ASN A 1 215 ? -21.068 28.645 0.898 1.00 33.72 215 ASN A N 1
ATOM 1682 C CA . ASN A 1 215 ? -21.834 29.545 0.042 1.00 33.72 215 ASN A CA 1
ATOM 1683 C C . ASN A 1 215 ? -23.197 28.922 -0.263 1.00 33.72 215 ASN A C 1
ATOM 1685 O O . ASN A 1 215 ? -23.546 28.681 -1.415 1.00 33.72 215 ASN A O 1
ATOM 1689 N N . ASN A 1 216 ? -23.986 28.671 0.785 1.00 32.44 216 ASN A N 1
ATOM 1690 C CA . ASN A 1 216 ? -25.437 28.668 0.645 1.00 32.44 216 ASN A CA 1
ATOM 1691 C C . ASN A 1 216 ? -26.131 29.210 1.901 1.00 32.44 216 ASN A C 1
ATOM 1693 O O . ASN A 1 216 ? -25.942 28.758 3.024 1.00 32.44 216 ASN A O 1
ATOM 1697 N N . SER A 1 217 ? -26.919 30.239 1.633 1.00 37.16 217 SER A N 1
ATOM 1698 C CA . SER A 1 217 ? -27.613 31.189 2.492 1.00 37.16 217 SER A CA 1
ATOM 1699 C C . SER A 1 217 ? -28.459 30.654 3.664 1.00 37.16 217 SER A C 1
ATOM 1701 O O . SER A 1 217 ? -29.302 29.779 3.491 1.00 37.16 217 SER A O 1
ATOM 1703 N N . SER A 1 218 ? -28.419 31.447 4.745 1.00 35.28 218 SER A N 1
ATOM 1704 C CA . SER A 1 218 ? -29.553 32.029 5.500 1.00 35.28 218 SER A CA 1
ATOM 1705 C C . SER A 1 218 ? -30.077 31.390 6.807 1.00 35.28 218 SER A C 1
ATOM 1707 O O . SER A 1 218 ? -30.615 30.292 6.822 1.00 35.28 218 SER A O 1
ATOM 1709 N N . ARG A 1 219 ? -30.067 32.272 7.832 1.00 33.38 219 ARG A N 1
ATOM 1710 C CA . ARG A 1 219 ? -30.932 32.440 9.029 1.00 33.38 219 ARG A CA 1
ATOM 1711 C C . ARG A 1 219 ? -30.646 31.648 10.329 1.00 33.38 219 ARG A C 1
ATOM 1713 O O . ARG A 1 219 ? -30.789 30.437 10.372 1.00 33.38 219 ARG A O 1
ATOM 1720 N N . ASN A 1 220 ? -30.314 32.447 11.366 1.00 37.97 220 ASN A N 1
ATOM 1721 C CA . ASN A 1 220 ? -30.593 32.420 12.826 1.00 37.97 220 ASN A CA 1
ATOM 1722 C C . ASN A 1 220 ? -31.176 31.124 13.433 1.00 37.97 220 ASN A C 1
ATOM 1724 O O . ASN A 1 220 ? -32.132 30.582 12.899 1.00 37.97 220 ASN A O 1
ATOM 1728 N N . ASP A 1 221 ? -30.759 30.610 14.597 1.00 37.78 221 ASP A N 1
ATOM 1729 C CA . ASP A 1 221 ? -30.462 31.268 15.884 1.00 37.78 221 ASP A CA 1
ATOM 1730 C C . ASP A 1 221 ? -29.771 30.264 16.855 1.00 37.78 221 ASP A C 1
ATOM 1732 O O . ASP A 1 221 ? -29.994 29.059 16.725 1.00 37.78 221 ASP A O 1
ATOM 1736 N N . LYS A 1 222 ? -29.062 30.767 17.892 1.00 35.91 222 LYS A N 1
ATOM 1737 C CA . LYS A 1 222 ? -28.407 30.064 19.048 1.00 35.91 222 LYS A CA 1
ATOM 1738 C C . LYS A 1 222 ? -27.099 29.312 18.712 1.00 35.91 222 LYS A C 1
ATOM 1740 O O . LYS A 1 222 ? -27.057 28.513 17.794 1.00 35.91 222 LYS A O 1
ATOM 1745 N N . SER A 1 223 ? -25.972 29.394 19.426 1.00 37.59 223 SER A N 1
ATOM 1746 C CA . SER A 1 223 ? -25.565 29.969 20.721 1.00 37.59 223 SER A CA 1
ATOM 1747 C C . SER A 1 223 ? -24.027 29.813 20.836 1.00 37.59 223 SER A C 1
ATOM 1749 O O . SER A 1 223 ? -23.476 28.905 20.211 1.00 37.59 223 SER A O 1
ATOM 1751 N N . GLU A 1 224 ? -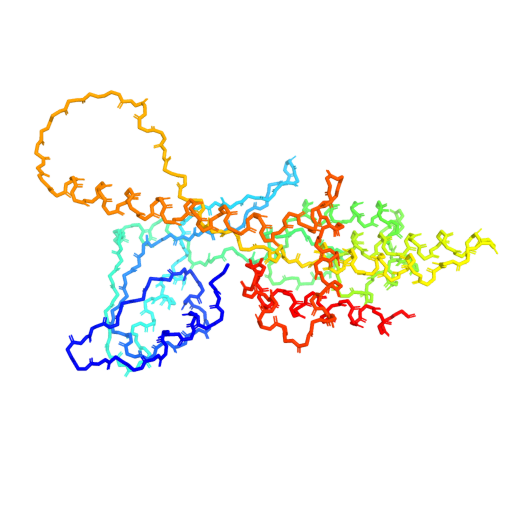23.367 30.655 21.638 1.00 43.53 224 GLU A N 1
ATOM 1752 C CA . GLU A 1 224 ? -21.924 30.853 21.960 1.00 43.53 224 GLU A CA 1
ATOM 1753 C C . GLU A 1 224 ? -20.899 29.695 21.775 1.00 43.53 224 GLU A C 1
ATOM 1755 O O . GLU A 1 224 ? -19.706 29.947 21.610 1.00 43.53 224 GLU A O 1
ATOM 1760 N N . LYS A 1 225 ? -21.303 28.418 21.724 1.00 41.25 225 LYS A N 1
ATOM 1761 C CA . LYS A 1 225 ? -20.406 27.277 21.429 1.00 41.25 225 LYS A CA 1
ATOM 1762 C C . LYS A 1 225 ? -19.885 27.252 19.987 1.00 41.25 225 LYS A C 1
ATOM 1764 O O . LYS A 1 225 ? -18.795 26.740 19.744 1.00 41.25 225 LYS A O 1
ATOM 1769 N N . VAL A 1 226 ? -20.638 27.813 19.039 1.00 43.22 226 VAL A N 1
ATOM 1770 C CA . VAL A 1 226 ? -20.239 27.861 17.621 1.00 43.22 226 VAL A CA 1
ATOM 1771 C C . VAL A 1 226 ? -19.090 28.852 17.397 1.00 43.22 226 VAL A C 1
ATOM 1773 O O . VAL A 1 226 ? -18.247 28.617 16.538 1.00 43.22 226 VAL A O 1
ATOM 1776 N N . GLU A 1 227 ? -18.996 29.922 18.188 1.00 35.75 227 GLU A N 1
ATOM 1777 C CA . GLU A 1 227 ? -17.932 30.929 18.061 1.00 35.75 227 GLU A CA 1
ATOM 1778 C C . GLU A 1 227 ? -16.599 30.461 18.645 1.00 35.75 227 GLU A C 1
ATOM 1780 O O . GLU A 1 227 ? -15.573 30.626 17.991 1.00 35.75 227 GLU A O 1
ATOM 1785 N N . ALA A 1 228 ? -16.601 29.786 19.801 1.00 36.47 228 ALA A N 1
ATOM 1786 C CA . ALA A 1 228 ? -15.388 29.181 20.359 1.00 36.47 228 ALA A CA 1
ATOM 1787 C C . ALA A 1 228 ? -14.826 28.083 19.438 1.00 36.47 228 ALA A C 1
ATOM 1789 O O . ALA A 1 228 ? -13.621 28.012 19.203 1.00 36.47 228 ALA A O 1
ATOM 1790 N N . GLN A 1 229 ? -15.708 27.270 18.843 1.00 40.56 229 GLN A N 1
ATOM 1791 C CA . GLN A 1 229 ? -15.310 26.260 17.866 1.00 40.56 229 GLN A CA 1
ATOM 1792 C C . GLN A 1 229 ? -14.790 26.901 16.569 1.00 40.56 229 GLN A C 1
ATOM 1794 O O . GLN A 1 229 ? -13.780 26.450 16.039 1.00 40.56 229 GLN A O 1
ATOM 1799 N N . LYS A 1 230 ? -15.398 27.998 16.094 1.00 39.56 230 LYS A N 1
ATOM 1800 C CA . LYS A 1 230 ? -14.890 28.779 14.951 1.00 39.56 230 LYS A CA 1
ATOM 1801 C C . LYS A 1 230 ? -13.537 29.435 15.240 1.00 39.56 230 LYS A C 1
ATOM 1803 O O . LYS A 1 230 ? -12.688 29.440 14.354 1.00 39.56 230 LYS A O 1
ATOM 1808 N N . PHE A 1 231 ? -13.310 29.941 16.452 1.00 36.12 231 PHE A N 1
ATOM 1809 C CA . PHE A 1 231 ? -12.055 30.584 16.853 1.00 36.12 231 PHE A CA 1
ATOM 1810 C C . PHE A 1 231 ? -10.901 29.578 16.960 1.00 36.12 231 PHE A C 1
ATOM 1812 O O . PHE A 1 231 ? -9.872 29.776 16.316 1.00 36.12 231 PHE A O 1
ATOM 1819 N N . CYS A 1 232 ? -11.098 28.450 17.657 1.00 43.34 232 CYS A N 1
ATOM 1820 C CA . CYS A 1 232 ? -10.100 27.374 17.725 1.00 43.34 232 CYS A CA 1
ATOM 1821 C C . CYS A 1 232 ? -9.782 26.806 16.333 1.00 43.34 232 CYS A C 1
ATOM 1823 O O . CYS A 1 232 ? -8.617 26.619 15.989 1.00 43.34 232 CYS A O 1
ATOM 1825 N N . VAL A 1 233 ? -10.802 26.611 15.489 1.00 49.16 233 VAL A N 1
ATOM 1826 C CA . VAL A 1 233 ? -10.612 26.174 14.096 1.00 49.16 233 VAL A CA 1
ATOM 1827 C C . VAL A 1 233 ? -9.860 27.234 13.280 1.00 49.16 233 VAL A C 1
ATOM 1829 O O . VAL A 1 233 ? -9.061 26.890 12.411 1.00 49.16 233 VAL A O 1
ATOM 1832 N N . HIS A 1 234 ? -10.062 28.528 13.536 1.00 49.81 234 HIS A N 1
ATOM 1833 C CA . HIS A 1 234 ? -9.350 29.595 12.832 1.00 49.81 234 HIS A CA 1
ATOM 1834 C C . HIS A 1 234 ? -7.871 29.700 13.245 1.00 49.81 234 HIS A C 1
ATOM 1836 O O . HIS A 1 234 ? -7.009 29.808 12.368 1.00 49.81 234 HIS A O 1
ATOM 1842 N N . GLU A 1 235 ? -7.559 29.589 14.539 1.00 47.38 235 GLU A N 1
ATOM 1843 C CA . GLU A 1 235 ? -6.180 29.532 15.050 1.00 47.38 235 GLU A CA 1
ATOM 1844 C C . GLU A 1 235 ? -5.427 28.290 14.551 1.00 47.38 235 GLU A C 1
ATOM 1846 O O . GLU A 1 235 ? -4.294 28.402 14.069 1.00 47.38 235 GLU A O 1
ATOM 1851 N N . GLU A 1 236 ? -6.066 27.115 14.566 1.00 54.16 236 GLU A N 1
ATOM 1852 C CA . GLU A 1 236 ? -5.496 25.888 13.995 1.00 54.16 236 GLU A CA 1
ATOM 1853 C C . GLU A 1 236 ? -5.233 26.035 12.491 1.00 54.16 236 GLU A C 1
ATOM 1855 O O . GLU A 1 236 ? -4.183 25.619 11.997 1.00 54.16 236 GLU A O 1
ATOM 1860 N N . ASN A 1 237 ? -6.131 26.697 11.757 1.00 59.06 237 ASN A N 1
ATOM 1861 C CA . ASN A 1 237 ? -5.962 26.970 10.330 1.00 59.06 237 ASN A CA 1
ATOM 1862 C C . ASN A 1 237 ? -4.810 27.948 10.039 1.00 59.06 237 ASN A C 1
ATOM 1864 O O . ASN A 1 237 ? -4.097 27.777 9.047 1.00 59.06 237 ASN A O 1
ATOM 1868 N N . LEU A 1 238 ? -4.604 28.971 10.874 1.00 59.72 238 LEU A N 1
ATOM 1869 C CA . LEU A 1 238 ? -3.486 29.916 10.750 1.00 59.72 238 LEU A CA 1
ATOM 1870 C C . LEU A 1 238 ? -2.142 29.234 11.041 1.00 59.72 238 LEU A C 1
ATOM 1872 O O . LEU A 1 238 ? -1.188 29.399 10.274 1.00 59.72 238 LEU A O 1
ATOM 1876 N N . SER A 1 239 ? -2.092 28.406 12.087 1.00 64.50 239 SER A N 1
ATOM 1877 C CA . SER A 1 239 ? -0.926 27.591 12.443 1.00 64.50 239 SER A CA 1
ATOM 1878 C C . SER A 1 239 ? -0.594 26.557 11.356 1.00 64.50 239 SER A C 1
ATOM 1880 O O . SER A 1 239 ? 0.551 26.437 10.918 1.00 64.50 239 SER A O 1
ATOM 1882 N N . GLN A 1 240 ? -1.597 25.873 10.799 1.00 65.12 240 GLN A N 1
ATOM 1883 C CA . GLN A 1 240 ? -1.390 24.952 9.676 1.00 65.12 240 GLN A CA 1
ATOM 1884 C C . GLN A 1 240 ? -0.933 25.675 8.402 1.00 65.12 240 GLN A C 1
ATOM 1886 O O . GLN A 1 240 ? -0.073 25.170 7.678 1.00 65.12 240 GLN A O 1
ATOM 1891 N N . LYS A 1 241 ? -1.457 26.873 8.112 1.00 69.19 241 LYS A N 1
ATOM 1892 C CA . LYS A 1 241 ? -1.004 27.686 6.970 1.00 69.19 241 LYS A CA 1
ATOM 1893 C C . LYS A 1 241 ? 0.457 28.118 7.115 1.00 69.19 241 LYS A C 1
ATOM 1895 O O . LYS A 1 241 ? 1.197 28.055 6.130 1.00 69.19 241 LYS A O 1
ATOM 1900 N N . SER A 1 242 ? 0.892 28.522 8.310 1.00 71.81 242 SER A N 1
ATOM 1901 C CA . SER A 1 242 ? 2.288 28.910 8.556 1.00 71.81 242 SER A CA 1
ATOM 1902 C C . SER A 1 242 ? 3.236 27.709 8.437 1.00 71.81 242 SER A C 1
ATOM 1904 O O . SER A 1 242 ? 4.246 27.798 7.736 1.00 71.81 242 SER A O 1
ATOM 1906 N N . LEU A 1 243 ? 2.858 26.552 8.994 1.00 69.44 243 LEU A N 1
ATOM 1907 C CA . LEU A 1 243 ? 3.576 25.280 8.849 1.00 69.44 243 LEU A CA 1
ATOM 1908 C C . LEU A 1 243 ? 3.716 24.854 7.382 1.00 69.44 243 LEU A C 1
ATOM 1910 O O . LEU A 1 243 ? 4.812 24.496 6.950 1.00 69.44 243 LEU A O 1
ATOM 1914 N N . ARG A 1 244 ? 2.646 24.961 6.585 1.00 70.38 244 ARG A N 1
ATOM 1915 C CA . ARG A 1 244 ? 2.680 24.676 5.138 1.00 70.38 244 ARG A CA 1
ATOM 1916 C C . ARG A 1 244 ? 3.624 25.607 4.388 1.00 70.38 244 ARG A C 1
ATOM 1918 O O . ARG A 1 244 ? 4.341 25.159 3.495 1.00 70.38 244 ARG A O 1
ATOM 1925 N N . ARG A 1 245 ? 3.637 26.896 4.736 1.00 75.69 245 ARG A N 1
ATOM 1926 C CA . ARG A 1 245 ? 4.552 27.868 4.126 1.00 75.69 245 ARG A CA 1
ATOM 1927 C C . ARG A 1 245 ? 6.004 27.524 4.449 1.00 75.69 245 ARG A C 1
ATOM 1929 O O . ARG A 1 245 ? 6.826 27.504 3.541 1.00 75.69 245 ARG A O 1
ATOM 1936 N N . MET A 1 246 ? 6.302 27.179 5.702 1.00 75.19 246 MET A N 1
ATOM 1937 C CA . MET A 1 246 ? 7.638 26.728 6.105 1.00 75.19 246 MET A CA 1
ATOM 1938 C C . MET A 1 246 ? 8.054 25.433 5.398 1.00 75.19 246 MET A C 1
ATOM 1940 O O . MET A 1 246 ? 9.180 25.343 4.916 1.00 75.19 246 MET A O 1
ATOM 1944 N N . ALA A 1 247 ? 7.143 24.463 5.266 1.00 75.69 247 ALA A N 1
ATOM 1945 C CA . ALA A 1 247 ? 7.390 23.224 4.531 1.00 75.69 247 ALA A CA 1
ATOM 1946 C C . ALA A 1 247 ? 7.724 23.495 3.056 1.00 75.69 247 ALA A C 1
ATOM 1948 O O . ALA A 1 247 ? 8.715 22.976 2.548 1.00 75.69 247 ALA A O 1
ATOM 1949 N N . ARG A 1 248 ? 6.953 24.362 2.383 1.00 77.38 248 ARG A N 1
ATOM 1950 C CA . ARG A 1 248 ? 7.220 24.758 0.991 1.00 77.38 248 ARG A CA 1
ATOM 1951 C C . ARG A 1 248 ? 8.584 25.422 0.844 1.00 77.38 248 ARG A C 1
ATOM 1953 O O . ARG A 1 248 ? 9.378 24.958 0.036 1.00 77.38 248 ARG A O 1
ATOM 1960 N N . LEU A 1 249 ? 8.901 26.410 1.681 1.00 80.19 249 LEU A N 1
ATOM 1961 C CA . LEU A 1 249 ? 10.205 27.087 1.668 1.00 80.19 249 LEU A CA 1
ATOM 1962 C C . LEU A 1 249 ? 11.365 26.103 1.895 1.00 80.19 249 LEU A C 1
ATOM 1964 O O . LEU A 1 249 ? 12.399 26.171 1.234 1.00 80.19 249 LEU A O 1
ATOM 1968 N N . ALA A 1 250 ? 11.190 25.135 2.799 1.00 77.25 250 ALA A N 1
ATOM 1969 C CA . ALA A 1 250 ? 12.192 24.105 3.058 1.00 77.25 250 ALA A CA 1
ATOM 1970 C C . ALA A 1 250 ? 12.385 23.133 1.877 1.00 77.25 250 ALA A C 1
ATOM 1972 O O . ALA A 1 250 ? 13.448 22.506 1.779 1.00 77.25 250 ALA A O 1
ATOM 1973 N N . GLN A 1 251 ? 11.374 22.997 1.013 1.00 81.62 251 GLN A N 1
ATOM 1974 C CA . GLN A 1 251 ? 11.347 22.098 -0.141 1.00 81.62 251 GLN A CA 1
ATOM 1975 C C . GLN A 1 251 ? 11.701 22.795 -1.467 1.00 81.62 251 GLN A C 1
ATOM 1977 O O . GLN A 1 251 ? 12.176 22.119 -2.375 1.00 81.62 251 GLN A O 1
ATOM 1982 N N . GLU A 1 252 ? 11.546 24.120 -1.573 1.00 82.31 252 GLU A N 1
ATOM 1983 C CA . GLU A 1 252 ? 11.757 24.920 -2.796 1.00 82.31 252 GLU A CA 1
ATOM 1984 C C . GLU A 1 252 ? 13.096 24.648 -3.480 1.00 82.31 252 GLU A C 1
ATOM 1986 O O . GLU A 1 252 ? 13.156 24.473 -4.695 1.00 82.31 252 GLU A O 1
ATOM 1991 N N . LYS A 1 253 ? 14.167 24.504 -2.694 1.00 83.12 253 LYS A N 1
ATOM 1992 C CA . LYS A 1 253 ? 15.516 24.211 -3.203 1.00 83.12 253 LYS A CA 1
ATOM 1993 C C . LYS A 1 253 ? 15.642 22.882 -3.954 1.00 83.12 253 LYS A C 1
ATOM 1995 O O . LYS A 1 253 ? 16.663 22.652 -4.597 1.00 83.12 253 LYS A O 1
ATOM 2000 N N . PHE A 1 254 ? 14.671 21.982 -3.814 1.00 85.00 254 PHE A N 1
ATOM 2001 C CA . PHE A 1 254 ? 14.680 20.680 -4.470 1.00 85.00 254 PHE A CA 1
ATOM 2002 C C . PHE A 1 254 ? 13.788 20.625 -5.710 1.00 85.00 254 PHE A C 1
ATOM 2004 O O . PHE A 1 254 ? 13.899 19.673 -6.483 1.00 85.00 254 PHE A O 1
ATOM 2011 N N . ILE A 1 255 ? 12.903 21.610 -5.887 1.00 86.31 255 ILE A N 1
ATOM 2012 C CA . ILE A 1 255 ? 11.841 21.564 -6.887 1.00 86.31 255 ILE A CA 1
ATOM 2013 C C . ILE A 1 255 ? 12.439 21.629 -8.289 1.00 86.31 255 ILE A C 1
ATOM 2015 O O . ILE A 1 255 ? 13.120 22.579 -8.669 1.00 86.31 255 ILE A O 1
ATOM 2019 N N . ASN A 1 256 ? 12.115 20.619 -9.087 1.00 85.75 256 ASN A N 1
ATOM 2020 C CA . ASN A 1 256 ? 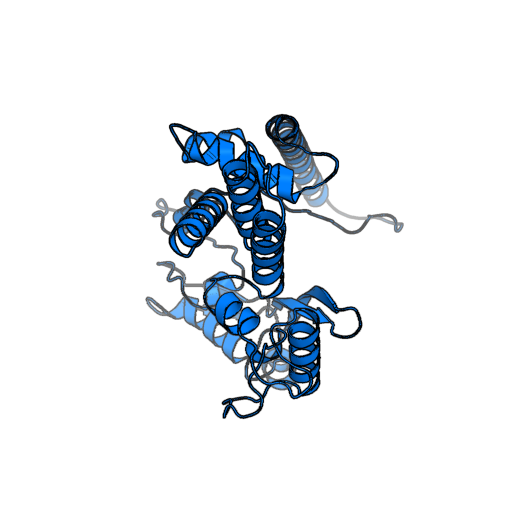12.280 20.644 -10.525 1.00 85.75 256 ASN A CA 1
ATOM 2021 C C . ASN A 1 256 ? 10.920 20.964 -11.173 1.00 85.75 256 ASN A C 1
ATOM 2023 O O . ASN A 1 256 ? 9.998 20.153 -11.059 1.00 85.75 256 ASN A O 1
ATOM 2027 N N . PRO A 1 257 ? 10.781 22.094 -11.891 1.00 84.81 257 PRO A N 1
ATOM 2028 C CA . PRO A 1 257 ? 9.493 22.539 -12.429 1.00 84.81 257 PRO A CA 1
ATOM 2029 C C . PRO A 1 257 ? 8.952 21.640 -13.547 1.00 84.81 257 PRO A C 1
ATOM 2031 O O . PRO A 1 257 ? 7.780 21.733 -13.892 1.00 84.81 257 PRO A O 1
ATOM 2034 N N . ARG A 1 258 ? 9.795 20.785 -14.141 1.00 85.56 258 ARG A N 1
ATOM 2035 C CA . ARG A 1 258 ? 9.407 19.907 -15.252 1.00 85.56 258 ARG A CA 1
ATOM 2036 C C . ARG A 1 258 ? 8.978 18.520 -14.799 1.00 85.56 258 ARG A C 1
ATOM 2038 O O . ARG A 1 258 ? 8.243 17.859 -15.523 1.00 85.56 258 ARG A O 1
ATOM 2045 N N . CYS A 1 259 ? 9.488 18.038 -13.666 1.00 85.94 259 CYS A N 1
ATOM 2046 C CA . CYS A 1 259 ? 9.255 16.662 -13.246 1.00 85.94 259 CYS A CA 1
ATOM 2047 C C . CYS A 1 259 ? 9.341 16.502 -11.727 1.00 85.94 259 CYS A C 1
ATOM 2049 O O . CYS A 1 259 ? 10.402 16.659 -11.116 1.00 85.94 259 CYS A O 1
ATOM 2051 N N . GLU A 1 260 ? 8.231 16.085 -11.126 1.00 87.25 260 GLU A N 1
ATOM 2052 C CA . GLU A 1 260 ? 8.168 15.767 -9.701 1.00 87.25 260 GLU A CA 1
ATOM 2053 C C . GLU A 1 260 ? 9.079 14.583 -9.336 1.00 87.25 260 GLU A C 1
ATOM 2055 O O . GLU A 1 260 ? 9.768 14.621 -8.319 1.00 87.25 260 GLU A O 1
ATOM 2060 N N . ALA A 1 261 ? 9.196 13.571 -10.201 1.00 89.12 261 ALA A N 1
ATOM 2061 C CA . ALA A 1 261 ? 10.077 12.431 -9.943 1.00 89.12 261 ALA A CA 1
ATOM 2062 C C . ALA A 1 261 ? 11.557 12.845 -9.836 1.00 89.12 261 ALA A C 1
ATOM 2064 O O . ALA A 1 261 ? 12.300 12.277 -9.034 1.00 89.12 261 ALA A O 1
ATOM 2065 N N . LEU A 1 262 ? 11.986 13.873 -10.582 1.00 90.75 262 LEU A N 1
ATOM 2066 C CA . LEU A 1 262 ? 13.334 14.442 -10.451 1.00 90.75 262 LEU A CA 1
ATOM 2067 C C . LEU A 1 262 ? 13.506 15.210 -9.137 1.00 90.75 262 LEU A C 1
ATOM 2069 O O . LEU A 1 262 ? 14.571 15.127 -8.527 1.00 90.75 262 LEU A O 1
ATOM 2073 N N . THR A 1 263 ? 12.457 15.895 -8.677 1.00 91.44 263 THR A N 1
ATOM 2074 C CA . THR A 1 263 ? 12.427 16.541 -7.354 1.00 91.44 263 THR A CA 1
ATOM 2075 C C . THR A 1 263 ? 12.652 15.501 -6.256 1.00 91.44 263 THR A C 1
ATOM 2077 O O . THR A 1 263 ? 13.577 15.627 -5.455 1.00 91.44 263 THR A O 1
ATOM 2080 N N . ILE A 1 264 ? 11.868 14.419 -6.268 1.00 92.62 264 ILE A N 1
ATOM 2081 C CA . ILE A 1 264 ? 11.965 13.331 -5.285 1.00 92.62 264 ILE A CA 1
ATOM 2082 C C . ILE A 1 264 ? 13.334 12.642 -5.364 1.00 92.62 264 ILE A C 1
ATOM 2084 O O . ILE A 1 264 ? 13.963 12.388 -4.338 1.00 92.62 264 ILE A O 1
ATOM 2088 N N . THR A 1 265 ? 13.841 12.401 -6.574 1.00 92.56 265 THR A N 1
ATOM 2089 C CA . THR A 1 265 ? 15.167 11.805 -6.796 1.00 92.56 265 THR A CA 1
ATOM 2090 C C . THR A 1 265 ? 16.286 12.662 -6.203 1.00 92.56 265 THR A C 1
ATOM 2092 O O . THR A 1 265 ? 17.212 12.140 -5.578 1.00 92.56 265 THR A O 1
ATOM 2095 N N . TYR A 1 266 ? 16.207 13.982 -6.364 1.00 92.88 266 TYR A N 1
ATOM 2096 C CA . TYR A 1 266 ? 17.193 14.894 -5.798 1.00 92.88 266 TYR A CA 1
ATOM 2097 C C . TYR A 1 266 ? 17.121 14.931 -4.265 1.00 92.88 266 TYR A C 1
ATOM 2099 O O . TYR A 1 266 ? 18.155 14.869 -3.595 1.00 92.88 266 TYR A O 1
ATOM 2107 N N . VAL A 1 267 ? 15.910 14.926 -3.697 1.00 93.94 267 VAL A N 1
ATOM 2108 C CA . VAL A 1 267 ? 15.710 14.787 -2.246 1.00 93.94 267 VAL A CA 1
ATOM 2109 C C . VAL A 1 267 ? 16.302 13.475 -1.729 1.00 93.94 267 VAL A C 1
ATOM 2111 O O . VAL A 1 267 ? 17.004 13.491 -0.719 1.00 93.94 267 VAL A O 1
ATOM 2114 N N . LEU A 1 268 ? 16.083 12.358 -2.428 1.00 94.75 268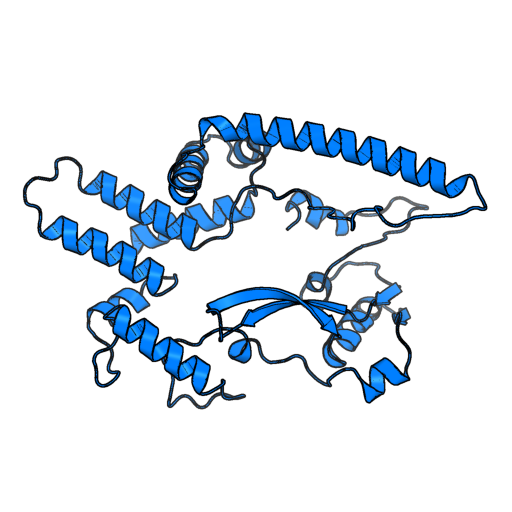 LEU A N 1
ATOM 2115 C CA . LEU A 1 268 ? 16.649 11.053 -2.079 1.00 94.75 268 LEU A CA 1
ATOM 2116 C C . LEU A 1 268 ? 18.179 11.087 -2.049 1.00 94.75 268 LEU A C 1
ATOM 2118 O O . LEU A 1 268 ? 18.786 10.619 -1.088 1.00 94.75 268 LEU A O 1
ATOM 2122 N N . GLN A 1 269 ? 18.807 11.693 -3.057 1.00 93.31 269 GLN A N 1
ATOM 2123 C CA . GLN A 1 269 ? 20.262 11.822 -3.105 1.00 93.31 269 GLN A CA 1
ATOM 2124 C C . GLN A 1 269 ? 20.810 12.640 -1.926 1.00 93.31 269 GLN A C 1
ATOM 2126 O O . GLN A 1 269 ? 21.858 12.307 -1.372 1.00 93.31 269 GLN A O 1
ATOM 2131 N N . MET A 1 270 ? 20.125 1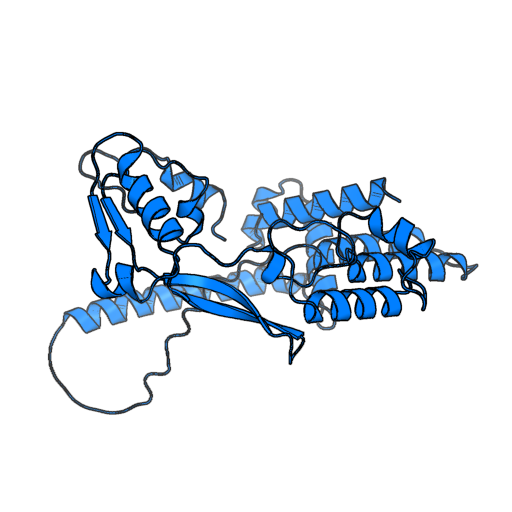3.720 -1.544 1.00 93.69 270 MET A N 1
ATOM 2132 C CA . MET A 1 270 ? 20.526 14.552 -0.406 1.00 93.69 270 MET A CA 1
ATOM 2133 C C . MET A 1 270 ? 20.287 13.848 0.932 1.00 93.69 270 MET A C 1
ATOM 2135 O O . MET A 1 270 ? 21.128 13.940 1.822 1.00 93.69 270 MET A O 1
ATOM 2139 N N . PHE A 1 271 ? 19.196 13.091 1.047 1.00 95.12 271 PHE A N 1
ATOM 2140 C CA . PHE A 1 271 ? 18.893 12.257 2.207 1.00 95.12 271 PHE A CA 1
ATOM 2141 C C . PHE A 1 271 ? 19.965 11.189 2.443 1.00 95.12 271 PHE A C 1
ATOM 2143 O O . PHE A 1 271 ? 20.428 11.023 3.565 1.00 95.12 271 PHE A O 1
ATOM 2150 N N . GLU A 1 272 ? 20.417 10.504 1.392 1.00 94.50 272 GLU A N 1
ATOM 2151 C CA . GLU A 1 272 ? 21.463 9.477 1.503 1.00 94.50 272 GLU A CA 1
ATOM 2152 C C . GLU A 1 272 ? 22.848 10.039 1.847 1.00 94.50 272 GLU A C 1
ATOM 2154 O O . GLU A 1 272 ? 23.694 9.309 2.359 1.00 94.50 272 GLU A O 1
ATOM 2159 N N . ARG A 1 273 ? 23.087 11.323 1.558 1.00 94.19 273 ARG A N 1
ATOM 2160 C CA . ARG A 1 273 ? 24.325 12.036 1.910 1.00 94.19 273 ARG A CA 1
ATOM 2161 C C . ARG A 1 273 ? 24.265 12.708 3.280 1.00 94.19 273 ARG A C 1
ATOM 2163 O O . ARG A 1 273 ? 25.289 13.196 3.752 1.00 94.19 273 ARG A O 1
ATOM 2170 N N . ALA A 1 274 ? 23.087 12.795 3.893 1.00 94.38 274 ALA A N 1
ATOM 2171 C CA . ALA A 1 274 ? 22.925 13.444 5.182 1.00 94.38 274 ALA A CA 1
ATOM 2172 C C . ALA A 1 274 ? 23.591 12.620 6.293 1.00 94.38 274 ALA A C 1
ATOM 2174 O O . ALA A 1 274 ? 23.472 11.398 6.325 1.00 94.38 274 ALA A O 1
ATOM 2175 N N . GLN A 1 275 ? 24.248 13.301 7.237 1.00 91.62 275 GLN A N 1
ATOM 2176 C CA . GLN A 1 275 ? 24.844 12.655 8.415 1.00 91.62 275 GLN A CA 1
ATOM 2177 C C . GLN A 1 275 ? 23.770 12.025 9.315 1.00 91.62 275 GLN A C 1
ATOM 2179 O O . GLN A 1 275 ? 23.931 10.903 9.784 1.00 91.62 275 GLN A O 1
ATOM 2184 N N . SER A 1 276 ? 22.650 12.732 9.505 1.00 94.12 276 SER A N 1
ATOM 2185 C CA . SER A 1 276 ? 21.488 12.264 10.262 1.00 94.12 276 SER A CA 1
ATOM 2186 C C . SER A 1 276 ? 20.243 12.224 9.362 1.00 94.12 276 SER A C 1
ATOM 2188 O O . SER A 1 276 ? 19.675 13.273 9.037 1.00 94.12 276 SER A O 1
ATOM 2190 N N . PRO A 1 277 ? 19.778 11.024 8.957 1.00 91.75 277 PRO A N 1
ATOM 2191 C CA . PRO A 1 277 ? 18.551 10.864 8.173 1.00 91.75 277 PRO A CA 1
ATOM 2192 C C . PRO A 1 277 ? 17.302 11.428 8.866 1.00 91.75 277 PRO A C 1
ATOM 2194 O O . PRO A 1 277 ? 16.391 11.924 8.206 1.00 91.75 277 PRO A O 1
ATOM 2197 N N . VAL A 1 278 ? 17.254 11.358 10.201 1.00 89.88 278 VAL A N 1
ATOM 2198 C CA . VAL A 1 278 ? 16.109 11.817 11.002 1.00 89.88 278 VAL A CA 1
ATOM 2199 C C . VAL A 1 278 ? 16.013 13.340 10.977 1.00 89.88 278 VAL A C 1
ATOM 2201 O O . VAL A 1 278 ? 14.962 13.877 10.629 1.00 89.88 278 VAL A O 1
ATOM 2204 N N . GLU A 1 279 ? 17.116 14.030 11.271 1.00 90.69 279 GLU A N 1
ATOM 2205 C CA . GLU A 1 279 ? 17.173 15.496 11.251 1.00 90.69 279 GLU A CA 1
ATOM 2206 C C . GLU A 1 279 ? 16.917 16.047 9.850 1.00 90.69 279 GLU A C 1
ATOM 2208 O O . GLU A 1 279 ? 16.197 17.033 9.691 1.00 90.69 279 GLU A O 1
ATOM 2213 N N . PHE A 1 280 ? 17.443 15.384 8.814 1.00 91.88 280 PHE A N 1
ATOM 2214 C CA . PHE A 1 280 ? 17.173 15.764 7.430 1.00 91.88 280 PHE A CA 1
ATOM 2215 C C . PHE A 1 280 ? 15.672 15.718 7.118 1.00 91.88 280 PHE A C 1
ATOM 2217 O O . PHE A 1 280 ? 15.123 16.673 6.563 1.00 91.88 280 PHE A O 1
ATOM 2224 N N . CYS A 1 281 ? 14.991 14.631 7.497 1.00 89.19 281 CYS A N 1
ATOM 2225 C CA . CYS A 1 281 ? 13.552 14.503 7.291 1.00 89.19 281 CYS A CA 1
ATOM 2226 C C . CYS A 1 281 ? 12.751 15.531 8.097 1.00 89.19 281 CYS A C 1
ATOM 2228 O O . CYS A 1 281 ? 11.799 16.092 7.559 1.00 89.19 281 CYS A O 1
ATOM 2230 N N . GLN A 1 282 ? 13.140 15.820 9.342 1.00 85.81 282 GLN A N 1
ATOM 2231 C CA . GLN A 1 282 ? 12.493 16.847 10.165 1.00 85.81 282 GLN A CA 1
ATOM 2232 C C . GLN A 1 282 ? 12.649 18.242 9.547 1.00 85.81 282 GLN A C 1
ATOM 2234 O O . GLN A 1 282 ? 11.658 18.946 9.358 1.00 85.81 282 GLN A O 1
ATOM 2239 N N . LYS A 1 283 ? 13.871 18.604 9.141 1.00 87.38 283 LYS A N 1
ATOM 2240 C CA . LYS A 1 283 ? 14.188 19.893 8.510 1.00 87.38 283 LYS A CA 1
ATOM 2241 C C . LYS A 1 283 ? 13.427 20.119 7.205 1.00 87.38 283 LYS A C 1
ATOM 2243 O O . LYS A 1 283 ? 13.064 21.249 6.896 1.00 87.38 283 LYS A O 1
ATOM 2248 N N . HIS A 1 284 ? 13.211 19.058 6.429 1.00 87.62 284 HIS A N 1
ATOM 2249 C CA . HIS A 1 284 ? 12.575 19.132 5.113 1.00 87.62 284 HIS A CA 1
ATOM 2250 C C . HIS A 1 284 ? 11.129 18.638 5.092 1.00 87.62 284 HIS A C 1
ATOM 2252 O O . HIS A 1 284 ? 10.539 18.544 4.018 1.00 87.62 284 HIS A O 1
ATOM 2258 N N . THR A 1 285 ? 10.519 18.379 6.253 1.00 86.56 285 THR A N 1
ATOM 2259 C CA . THR A 1 285 ? 9.122 17.916 6.384 1.00 86.56 285 THR A CA 1
ATOM 2260 C C . THR A 1 285 ? 8.816 16.654 5.558 1.00 86.56 285 THR A C 1
ATOM 2262 O O . THR A 1 285 ? 7.766 16.524 4.930 1.00 86.56 285 THR A O 1
ATOM 2265 N N . LEU A 1 286 ? 9.756 15.707 5.559 1.00 88.19 286 LEU A N 1
ATOM 2266 C CA . LEU A 1 286 ? 9.680 14.448 4.816 1.00 88.19 286 LEU A CA 1
ATOM 2267 C C . LEU A 1 286 ? 9.263 13.286 5.720 1.00 88.19 286 LEU A C 1
ATOM 2269 O O . LEU A 1 286 ? 9.557 13.258 6.917 1.00 88.19 286 LEU A O 1
ATOM 2273 N N . HIS A 1 287 ? 8.628 12.280 5.132 1.00 88.06 287 HIS A N 1
ATOM 2274 C CA . HIS A 1 287 ? 8.259 11.050 5.813 1.00 88.06 287 HIS A CA 1
ATOM 2275 C C . HIS A 1 287 ? 9.438 10.062 5.842 1.00 88.06 287 HIS A C 1
ATOM 2277 O O . HIS A 1 287 ? 9.792 9.448 4.834 1.00 88.06 287 HIS A O 1
ATOM 2283 N N . LEU A 1 288 ? 10.041 9.886 7.024 1.00 89.75 288 LEU A N 1
ATOM 2284 C CA . LEU A 1 288 ? 11.267 9.100 7.215 1.00 89.75 288 LEU A CA 1
ATOM 2285 C C . LEU A 1 288 ? 11.152 7.651 6.724 1.00 89.75 288 LEU A C 1
ATOM 2287 O O . LEU A 1 288 ? 12.064 7.155 6.065 1.00 89.75 288 LEU A O 1
ATOM 2291 N N . LYS A 1 289 ? 10.047 6.964 7.035 1.00 89.00 289 LYS A N 1
ATOM 2292 C CA . LYS A 1 289 ? 9.851 5.562 6.636 1.00 89.00 289 LYS A CA 1
ATOM 2293 C C . LYS A 1 289 ? 9.831 5.416 5.113 1.00 89.00 289 LYS A C 1
ATOM 2295 O O . LYS A 1 289 ? 10.530 4.563 4.583 1.00 89.00 289 LYS A O 1
ATOM 2300 N N . THR A 1 290 ? 9.133 6.316 4.425 1.00 91.12 290 THR A N 1
ATOM 2301 C CA . THR A 1 290 ? 9.067 6.333 2.956 1.00 91.12 290 THR A CA 1
ATOM 2302 C C . THR A 1 290 ? 10.436 6.616 2.342 1.00 91.12 290 THR A C 1
ATOM 2304 O O . THR A 1 290 ? 10.842 5.925 1.415 1.00 91.12 290 THR A O 1
ATOM 2307 N N . MET A 1 291 ? 11.202 7.557 2.904 1.00 93.94 291 MET A N 1
ATOM 2308 C CA . MET A 1 291 ? 12.575 7.827 2.453 1.00 93.94 291 MET A CA 1
ATOM 2309 C C . MET A 1 291 ? 13.505 6.619 2.642 1.00 93.94 291 MET A C 1
ATOM 2311 O O . MET A 1 291 ? 14.297 6.294 1.755 1.00 93.94 291 MET A O 1
ATOM 2315 N N . LYS A 1 292 ? 13.397 5.916 3.779 1.00 94.38 292 LYS A N 1
ATOM 2316 C CA . LYS A 1 292 ? 14.156 4.684 4.045 1.00 94.38 292 LYS A CA 1
ATOM 2317 C C . LYS A 1 292 ? 13.777 3.560 3.076 1.00 94.38 292 LYS A C 1
ATOM 2319 O O . LYS A 1 292 ? 14.672 2.902 2.551 1.00 94.38 292 LYS A O 1
ATOM 2324 N N . GLU A 1 293 ? 12.485 3.350 2.829 1.00 94.00 293 GLU A N 1
ATOM 2325 C CA . GLU A 1 293 ? 11.975 2.364 1.864 1.00 94.00 293 GLU A CA 1
ATOM 2326 C C . GLU A 1 293 ? 12.472 2.663 0.446 1.00 94.00 293 GLU A C 1
ATOM 2328 O O . GLU A 1 293 ? 13.000 1.774 -0.218 1.00 94.00 293 GLU A O 1
ATOM 2333 N N . MET A 1 294 ? 12.408 3.926 0.022 1.00 95.25 294 MET A N 1
ATOM 2334 C CA . MET A 1 294 ? 12.890 4.377 -1.284 1.00 95.25 294 MET A CA 1
ATOM 2335 C C . MET A 1 294 ? 14.404 4.183 -1.446 1.00 95.25 294 MET A C 1
ATOM 2337 O O . MET A 1 294 ? 14.851 3.652 -2.463 1.00 95.25 294 MET A O 1
ATOM 2341 N N . SER A 1 295 ? 15.210 4.536 -0.434 1.00 96.38 295 SER A N 1
ATOM 2342 C CA . SER A 1 295 ? 16.660 4.282 -0.460 1.00 96.38 295 SER A CA 1
ATOM 2343 C C . SER A 1 295 ? 16.976 2.783 -0.469 1.00 96.38 295 SER A C 1
ATOM 2345 O O . SER A 1 295 ? 17.862 2.342 -1.205 1.00 96.38 295 SER A O 1
ATOM 2347 N N . LYS A 1 296 ? 16.232 1.971 0.296 1.00 95.75 296 LYS A N 1
ATOM 2348 C CA . LYS A 1 296 ? 16.380 0.509 0.293 1.00 95.75 296 LYS A CA 1
ATOM 2349 C C . LYS A 1 296 ? 16.069 -0.075 -1.085 1.00 95.75 296 LYS A C 1
ATOM 2351 O O . LYS A 1 296 ? 16.876 -0.851 -1.588 1.00 95.75 296 LYS A O 1
ATOM 2356 N N . LEU A 1 297 ? 14.959 0.331 -1.705 1.00 95.38 297 LEU A N 1
ATOM 2357 C CA . LEU A 1 297 ? 14.580 -0.115 -3.045 1.00 95.38 297 LEU A CA 1
ATOM 2358 C C . LEU A 1 297 ? 15.647 0.268 -4.074 1.00 95.38 297 LEU A C 1
ATOM 2360 O O . LEU A 1 297 ? 16.095 -0.582 -4.834 1.00 95.38 297 LEU A O 1
ATOM 2364 N N . ARG A 1 298 ? 16.135 1.514 -4.051 1.00 95.44 298 ARG A N 1
ATOM 2365 C CA . ARG A 1 298 ? 17.224 1.959 -4.934 1.00 95.44 298 ARG A CA 1
ATOM 2366 C C . ARG A 1 298 ? 18.486 1.102 -4.781 1.00 95.44 298 ARG A C 1
ATOM 2368 O O . ARG A 1 298 ? 19.074 0.705 -5.783 1.00 95.44 298 ARG A O 1
ATOM 2375 N N . LYS A 1 299 ? 18.901 0.806 -3.545 1.00 94.62 299 LYS A N 1
ATOM 2376 C CA . LYS A 1 299 ? 20.060 -0.062 -3.262 1.00 94.62 299 LYS A CA 1
ATOM 2377 C C . LYS A 1 299 ? 19.836 -1.494 -3.748 1.00 94.62 299 LYS A C 1
ATOM 2379 O O . LYS A 1 299 ? 20.749 -2.083 -4.309 1.00 94.62 299 LYS A O 1
ATOM 2384 N N . GLN A 1 300 ? 18.630 -2.028 -3.577 1.00 94.62 300 GLN A N 1
ATOM 2385 C CA . GLN A 1 300 ? 18.270 -3.356 -4.069 1.00 94.62 300 GLN A CA 1
ATOM 2386 C C . GLN A 1 300 ? 18.301 -3.416 -5.600 1.00 94.62 300 GLN A C 1
ATOM 2388 O O . GLN A 1 300 ? 18.846 -4.361 -6.163 1.00 94.62 300 GLN A O 1
ATOM 2393 N N . LEU A 1 301 ? 17.782 -2.392 -6.282 1.00 93.19 301 LEU A N 1
ATOM 2394 C CA . LEU A 1 301 ? 17.852 -2.298 -7.739 1.00 93.19 301 LEU A CA 1
ATOM 2395 C C . LEU A 1 301 ? 19.308 -2.248 -8.219 1.00 93.19 301 LEU A C 1
ATOM 2397 O O . LEU A 1 301 ? 19.651 -2.972 -9.142 1.00 93.19 301 LEU A O 1
ATOM 2401 N N . LEU A 1 302 ? 20.179 -1.486 -7.547 1.00 90.88 302 LEU A N 1
ATOM 2402 C CA . LEU A 1 302 ? 21.618 -1.459 -7.850 1.00 90.88 302 LEU A CA 1
ATOM 2403 C C . LEU A 1 302 ? 22.310 -2.821 -7.682 1.00 90.88 302 LEU A C 1
ATOM 2405 O O . LEU A 1 302 ? 23.287 -3.070 -8.370 1.00 90.88 302 LEU A O 1
ATOM 2409 N N . GLN A 1 303 ? 21.839 -3.672 -6.767 1.00 88.50 303 GLN A N 1
ATOM 2410 C CA . GLN A 1 303 ? 22.381 -5.021 -6.549 1.00 88.50 303 GLN A CA 1
ATOM 2411 C C . GLN A 1 303 ? 21.826 -6.064 -7.524 1.00 88.50 303 GLN A C 1
ATOM 2413 O O . GLN A 1 303 ? 22.440 -7.105 -7.721 1.00 88.50 303 GLN A O 1
ATOM 2418 N N . THR A 1 304 ? 20.634 -5.815 -8.069 1.00 84.56 304 THR A N 1
ATOM 2419 C CA . THR A 1 304 ? 19.943 -6.734 -8.990 1.00 84.56 304 THR A CA 1
ATOM 2420 C C . THR A 1 304 ? 20.447 -6.571 -10.431 1.00 84.56 304 THR A C 1
ATOM 2422 O O . THR A 1 304 ? 20.189 -7.427 -11.275 1.00 84.56 304 THR A O 1
ATOM 2425 N N . MET A 1 305 ? 21.136 -5.463 -10.714 1.00 76.38 305 MET A N 1
ATOM 2426 C CA . MET A 1 305 ? 21.718 -5.118 -12.013 1.00 76.38 305 MET A CA 1
ATOM 2427 C C . MET A 1 305 ? 23.178 -5.536 -12.111 1.00 76.38 305 MET A C 1
ATOM 2429 O O . MET A 1 305 ? 23.566 -5.934 -13.231 1.00 76.38 305 MET A O 1
#

pLDDT: mean 81.97, std 16.95, range [31.75, 97.12]

Foldseek 3Di:
DDAPVVVCVLQDDDDPPDDDDDDDALVLQPDDQRPPQQEAEAAQKHWDWAQDPVVRDIDTDIDGAALSSLVSRQCSNPPPHHHDYHYPDDPCCRPPVHHNHDDDPLQRAQDAADPPDPDPDDHDPVSHVVNLVVCCVLVQAPPVSHGDPLVVLCVLAPADSVLSSQLVVLVVVLVVDPDDPPSVPVNLLSLLLSLLVRFDDFADPPDDPPDPDPPDDDDDDDDDVVVVVVVVVVVVVVVVVVVVVQLCVLLVVLDDPPDPSSSSSSLLVVLVVDPDNVVSCVSNRTRSVRSVSSNVSSVVVVVSD

Organism: NCBI:txid39325

InterPro domains:
  IPR001650 Helicase, C-terminal domain-like [PF00271] (3-81)
  IPR001650 Helicase, C-terminal domain-like [PS51194] (1-129)
  IPR001650 Helicase, C-terminal domain-like [SM00490] (1-81)
  IPR007502 Helicase-associated domain [SM00847] (130-265)
  IPR027417 P-loop containing nucleoside triphosphate hydrolase [G3DSA:3.40.50.300] (1-100)
  IPR027417 P-loop containing nucleoside triphosphate hydrolase [SSF52540] (7-183)
  IPR048333 Helicase associated domain (HA2), winged-helix domain [PF04408] (131-158)

Secondary structure (DSSP, 8-state):
---HHHHHGGGSPPPTT--------GGGGTS---TT--EEEE-SEEEEEEEETTTTEEEEEEEEPPHHHHHHHHGGGGSSS--EEEESS-HHIIIIIS-SSPPPGGGTS---S-SS---SSPPPHHHHHHHHHHHHHTTSB-TTSPBPHHHHHHTTSSS-HHHHHHHHHHHHHHHT-TT-TTHHHHHHHHHHHHHHHHS---B-------PPP--S-------THHHHHHHHHHHHHHHHHHHHHHHHHHHHTT--TT-HHHHHHHHHHHHHH-S-HHHHHHHTTB-HHHHHHHHHHHHHHHHH-

Sequence (305 aa):
MLPETTQFRVFEKMNEGERLVVVATNIAETSITIPGIKYVVDTGREKVKHYDPSNDTENYKVQWISKASADQRAGRAGRIGPGHCFRLYSPAVFSEILPEFSVPEISKEPLDGLKDFPFPTPPKTRALAEAERCLKFLEALDSSGKIMPLGKVMAHFPMSPRHSRMLLAVIQNMKNIYNYTRANLVLGYAIAVAAALSTSNPFHMQCEANYPDENNSSRNDKSEKVEAQKFCVHEENLSQKSLRRMARLAQEKFINPRCEALTITYVLQMFERAQSPVEFCQKHTLHLKTMKEMSKLRKQLLQTM

Radius of gyration: 24.73 Å; chains: 1; bounding box: 62×54×66 Å